Protein AF-A0A1M2VLQ6-F1 (afdb_monomer)

Solvent-accessible surface area (backbone atoms only — not comparable to full-atom values): 12869 Å² total; per-residue (Å²): 129,84,52,74,69,56,55,53,51,50,51,52,52,52,46,49,50,53,53,57,62,47,48,59,55,52,52,50,50,52,49,50,34,60,78,63,67,45,63,92,54,71,90,47,32,42,61,53,47,41,55,50,52,48,49,52,52,52,51,51,53,51,48,53,52,51,53,53,51,51,51,25,51,49,48,39,65,79,54,30,75,87,50,95,91,50,50,37,47,58,51,50,51,50,53,53,49,52,53,54,50,55,48,55,52,52,53,52,52,50,54,51,49,51,52,53,50,51,52,31,57,73,71,65,72,54,54,70,69,57,51,55,49,47,69,61,46,51,60,55,54,50,55,52,50,54,52,50,50,54,52,50,52,50,52,51,52,48,46,70,74,44,41,67,60,47,44,36,43,52,34,70,67,53,38,49,52,51,54,50,52,59,59,67,68,56,81,47,70,65,65,43,42,72,59,40,40,65,56,47,48,53,53,51,50,53,51,53,52,51,52,50,51,55,50,50,46,52,50,52,50,51,51,53,53,52,55,47,54,62,53,62,76,73,112

Secondary structure (DSSP, 8-state):
---HHHHHHHHHHHHHHHHHHHHHHHHHHHHHHHHTT--S-STTHHHHHHHHHHHHHHHHHHHHHHHHHHHHHHHHHHHSSSSTT--HHHHHHHHHHHHHHHHHHHHHHHHHHHHHHHHHHHTT-S-HHHHHHHHHHHHHHHHHHHHHHHHHHHHHHHHHHHHHHHHHHH-HHHHHHHHHHHHHTPPPHHHHHHHHHHHHHHHHHHHHHHHHHHHHHHHHHHHHHHHHHHHHTT-

Organism: Trametes pubescens (NCBI:txid154538)

pLDDT: mean 88.46, std 8.79, range [51.03, 96.62]

Structure (mmCIF, N/CA/C/O backbone):
data_AF-A0A1M2VLQ6-F1
#
_entry.id   AF-A0A1M2VLQ6-F1
#
loop_
_atom_site.group_PDB
_atom_site.id
_atom_site.type_symbol
_atom_site.label_atom_id
_atom_site.label_alt_id
_atom_site.label_comp_id
_atom_site.label_asym_id
_atom_site.label_entity_id
_atom_site.label_seq_id
_atom_site.pdbx_PDB_ins_code
_atom_site.Cartn_x
_atom_site.Cartn_y
_atom_site.Cartn_z
_atom_site.occupancy
_atom_site.B_iso_or_equiv
_atom_site.auth_seq_id
_atom_site.auth_comp_id
_atom_site.auth_asym_id
_atom_site.auth_atom_id
_atom_site.pdbx_PDB_model_num
ATOM 1 N N . MET A 1 1 ? 28.490 -35.258 -52.004 1.00 51.03 1 MET A N 1
ATOM 2 C CA . MET A 1 1 ? 28.690 -33.802 -52.146 1.00 51.03 1 MET A CA 1
ATOM 3 C C . MET A 1 1 ? 27.301 -33.185 -52.103 1.00 51.03 1 MET A C 1
ATOM 5 O O . MET A 1 1 ? 26.487 -33.648 -52.896 1.00 51.03 1 MET A O 1
ATOM 9 N N . PRO A 1 2 ? 26.979 -32.287 -51.157 1.00 54.44 2 PRO A N 1
ATOM 10 C CA . PRO A 1 2 ? 25.700 -31.571 -51.189 1.00 54.44 2 PRO A CA 1
ATOM 11 C C . PRO A 1 2 ? 25.561 -30.819 -52.519 1.00 54.44 2 PRO A C 1
ATOM 13 O O . PRO A 1 2 ? 26.575 -30.383 -53.077 1.00 54.44 2 PRO A O 1
ATOM 16 N N . SER A 1 3 ? 24.342 -30.725 -53.055 1.00 77.88 3 SER A N 1
ATOM 17 C CA . SER A 1 3 ? 24.106 -29.969 -54.286 1.00 77.88 3 SER A CA 1
ATOM 18 C C . SER A 1 3 ? 24.275 -28.469 -54.023 1.00 77.88 3 SER A C 1
ATOM 20 O O . SER A 1 3 ? 24.239 -28.008 -52.880 1.00 77.88 3 SER A O 1
ATOM 22 N N . ALA A 1 4 ? 24.484 -27.687 -55.080 1.00 67.12 4 ALA A N 1
ATOM 23 C CA . ALA A 1 4 ? 24.635 -26.241 -54.947 1.00 67.12 4 ALA A CA 1
ATOM 24 C C . ALA A 1 4 ? 23.373 -25.564 -54.378 1.00 67.12 4 ALA A C 1
ATOM 26 O O . ALA A 1 4 ? 23.476 -24.612 -53.606 1.00 67.12 4 ALA A O 1
ATOM 27 N N . GLU A 1 5 ? 22.196 -26.100 -54.705 1.00 75.25 5 GLU A N 1
ATOM 28 C CA . GLU A 1 5 ? 20.916 -25.647 -54.159 1.00 75.25 5 GLU A CA 1
ATOM 29 C C . GLU A 1 5 ? 20.825 -25.921 -52.651 1.00 75.25 5 GLU A C 1
ATOM 31 O O . GLU A 1 5 ? 20.371 -25.059 -51.899 1.00 75.25 5 GLU A O 1
ATOM 36 N N . ASP A 1 6 ? 21.358 -27.058 -52.184 1.00 76.88 6 ASP A N 1
ATOM 37 C CA . ASP A 1 6 ? 21.379 -27.403 -50.756 1.00 76.88 6 ASP A CA 1
ATOM 38 C C . ASP A 1 6 ? 22.271 -26.450 -49.944 1.00 76.88 6 ASP A C 1
ATOM 40 O O . ASP A 1 6 ? 21.933 -26.088 -48.817 1.00 76.88 6 ASP A O 1
ATOM 44 N N . ALA A 1 7 ? 23.409 -26.021 -50.502 1.00 71.50 7 ALA A N 1
ATOM 45 C CA . ALA A 1 7 ? 24.326 -25.097 -49.832 1.00 71.50 7 ALA A CA 1
ATOM 46 C C . ALA A 1 7 ? 23.746 -23.675 -49.720 1.00 71.50 7 ALA A C 1
ATOM 48 O O . ALA A 1 7 ? 23.860 -23.045 -48.666 1.00 71.50 7 ALA A O 1
ATOM 49 N N . LEU A 1 8 ? 23.084 -23.189 -50.778 1.00 76.69 8 LEU A N 1
ATOM 50 C CA . LEU A 1 8 ? 22.386 -21.899 -50.776 1.00 76.69 8 LEU A CA 1
ATOM 51 C C . LEU A 1 8 ? 21.211 -21.912 -49.786 1.00 76.69 8 LEU A C 1
ATOM 53 O O . LEU A 1 8 ? 21.076 -21.000 -48.967 1.00 76.69 8 LEU A O 1
ATOM 57 N N . ALA A 1 9 ? 20.406 -22.978 -49.808 1.00 81.56 9 ALA A N 1
ATOM 58 C CA . ALA A 1 9 ? 19.282 -23.149 -48.894 1.00 81.56 9 ALA A CA 1
ATOM 59 C C . ALA A 1 9 ? 19.737 -23.153 -47.426 1.00 81.56 9 ALA A C 1
ATOM 61 O O . ALA A 1 9 ? 19.126 -22.482 -46.595 1.00 81.56 9 ALA A O 1
ATOM 62 N N . GLN A 1 10 ? 20.847 -23.829 -47.109 1.00 79.75 10 GLN A N 1
ATOM 63 C CA . GLN A 1 10 ? 21.419 -23.825 -45.759 1.00 79.75 10 GLN A CA 1
ATOM 64 C C . GLN A 1 10 ? 21.927 -22.438 -45.335 1.00 79.75 10 GLN A C 1
ATOM 66 O O . GLN A 1 10 ? 21.730 -22.047 -44.184 1.00 79.75 10 GLN A O 1
ATOM 71 N N . ALA A 1 11 ? 22.553 -21.670 -46.233 1.00 78.62 11 ALA A N 1
ATOM 72 C CA . ALA A 1 11 ? 22.998 -20.308 -45.930 1.00 78.62 11 ALA A CA 1
ATOM 73 C C . ALA A 1 11 ? 21.811 -19.374 -45.627 1.00 78.62 11 ALA A C 1
ATOM 75 O O . ALA A 1 11 ? 21.818 -18.673 -44.610 1.00 78.62 11 ALA A O 1
ATOM 76 N N . HIS A 1 12 ? 20.755 -19.434 -46.445 1.00 83.62 12 HIS A N 1
ATOM 77 C CA . HIS A 1 12 ? 19.510 -18.683 -46.227 1.00 83.62 12 HIS A CA 1
ATOM 78 C C . HIS A 1 12 ? 18.801 -19.100 -44.942 1.00 83.62 12 HIS A C 1
ATOM 80 O O . HIS A 1 12 ? 18.316 -18.251 -44.195 1.00 83.62 12 HIS A O 1
ATOM 86 N N . GLU A 1 13 ? 18.767 -20.397 -44.639 1.00 87.50 13 GLU A N 1
ATOM 87 C CA . GLU A 1 13 ? 18.190 -20.910 -43.398 1.00 87.50 13 GLU A CA 1
ATOM 88 C C . GLU A 1 13 ? 18.931 -20.363 -42.169 1.00 87.50 13 GLU A C 1
ATOM 90 O O . GLU A 1 13 ? 18.297 -19.967 -41.184 1.00 87.50 13 GLU A O 1
ATOM 95 N N . LYS A 1 14 ? 20.267 -20.285 -42.219 1.00 84.06 14 LYS A N 1
ATOM 96 C CA . LYS A 1 14 ? 21.083 -19.726 -41.131 1.00 84.06 14 LYS A CA 1
ATOM 97 C C . LYS A 1 14 ? 20.877 -18.225 -40.967 1.00 84.06 14 LYS A C 1
ATOM 99 O O . LYS A 1 14 ? 20.668 -17.777 -39.839 1.00 84.06 14 LYS A O 1
ATOM 104 N N . GLU A 1 15 ? 20.854 -17.467 -42.058 1.00 84.31 15 GLU A N 1
ATOM 105 C CA . GLU A 1 15 ? 20.548 -16.035 -42.018 1.00 84.31 15 GLU A CA 1
ATOM 106 C C . GLU A 1 15 ? 19.138 -15.783 -41.457 1.00 84.31 15 GLU A C 1
ATOM 108 O O . GLU A 1 15 ? 18.941 -14.950 -40.567 1.00 84.31 15 GLU A O 1
ATOM 113 N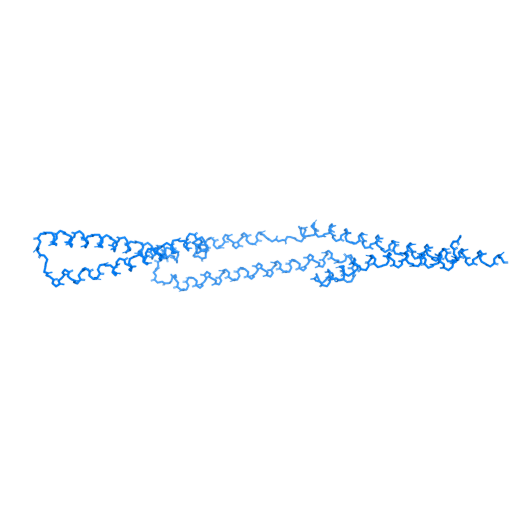 N . ASN A 1 16 ? 18.149 -16.555 -41.914 1.00 86.44 16 ASN A N 1
ATOM 114 C CA . ASN A 1 16 ? 16.784 -16.460 -41.416 1.00 86.44 16 ASN A CA 1
ATOM 115 C C . ASN A 1 16 ? 16.696 -16.841 -39.930 1.00 86.44 16 ASN A C 1
ATOM 117 O O . ASN A 1 16 ? 15.999 -16.176 -39.167 1.00 86.44 16 ASN A O 1
ATOM 121 N N . SER A 1 17 ? 17.448 -17.849 -39.488 1.00 85.88 17 SER A N 1
ATOM 122 C CA . SER A 1 17 ? 17.525 -18.236 -38.073 1.00 85.88 17 SER A CA 1
ATOM 123 C C . SER A 1 17 ? 18.081 -17.107 -37.200 1.00 85.88 17 SER A C 1
ATOM 125 O O . SER A 1 17 ? 17.537 -16.844 -36.126 1.00 85.88 17 SER A O 1
ATOM 127 N N . ILE A 1 18 ? 19.110 -16.392 -37.673 1.00 85.75 18 ILE A N 1
ATOM 128 C CA . ILE A 1 18 ? 19.668 -15.215 -36.988 1.00 85.75 18 ILE A CA 1
ATOM 129 C C . ILE A 1 18 ? 18.618 -14.100 -36.911 1.00 85.75 18 ILE A C 1
ATOM 131 O O . ILE A 1 18 ? 18.353 -13.577 -35.827 1.00 85.75 18 ILE A O 1
ATOM 135 N N . ARG A 1 19 ? 17.940 -13.786 -38.024 1.00 84.69 19 ARG A N 1
ATOM 136 C CA . ARG A 1 19 ? 16.863 -12.781 -38.038 1.00 84.69 19 ARG A CA 1
ATOM 137 C C . ARG A 1 19 ? 15.732 -13.146 -37.075 1.00 84.69 19 ARG A C 1
ATOM 139 O O . ARG A 1 19 ? 15.293 -12.296 -36.303 1.00 84.69 19 ARG A O 1
ATOM 146 N N . VAL A 1 20 ? 15.284 -14.402 -37.076 1.00 88.62 20 VAL A N 1
ATOM 147 C CA . VAL A 1 20 ? 14.220 -14.894 -36.185 1.00 88.62 20 VAL A CA 1
ATOM 148 C C . VAL A 1 20 ? 14.638 -14.816 -34.716 1.00 88.62 20 VAL A C 1
ATOM 150 O O . VAL A 1 20 ? 13.827 -14.406 -33.883 1.00 88.62 20 VAL A O 1
ATOM 153 N N . ALA A 1 21 ? 15.895 -15.128 -34.389 1.00 85.69 21 ALA A N 1
ATOM 154 C CA . ALA A 1 21 ? 16.419 -14.970 -33.034 1.00 85.69 21 ALA A CA 1
ATOM 155 C C . ALA A 1 21 ? 16.382 -13.498 -32.572 1.00 85.69 21 ALA A C 1
ATOM 157 O O . ALA A 1 21 ? 15.995 -13.214 -31.435 1.00 85.69 21 ALA A O 1
ATOM 158 N N . CYS A 1 22 ? 16.684 -12.548 -33.465 1.00 89.69 22 CYS A N 1
ATOM 159 C CA . CYS A 1 22 ? 16.610 -11.114 -33.173 1.00 89.69 22 CYS A CA 1
ATOM 160 C C . CYS A 1 22 ? 15.169 -10.590 -33.006 1.00 89.69 22 CYS A C 1
ATOM 162 O O . CYS A 1 22 ? 14.950 -9.669 -32.216 1.00 89.69 22 CYS A O 1
ATOM 164 N N . LEU A 1 23 ? 14.163 -11.197 -33.655 1.00 89.75 23 LEU A N 1
ATOM 165 C CA . LEU A 1 23 ? 12.763 -10.739 -33.569 1.00 89.75 23 LEU A CA 1
ATOM 166 C C . LEU A 1 23 ? 12.225 -10.702 -32.133 1.00 89.75 23 LEU A C 1
ATOM 168 O O . LEU A 1 23 ? 11.429 -9.825 -31.785 1.00 89.75 23 LEU A O 1
ATOM 172 N N . ALA A 1 24 ? 12.622 -11.656 -31.287 1.00 87.31 24 ALA A N 1
ATOM 173 C CA . ALA A 1 24 ? 12.190 -11.686 -29.891 1.00 87.31 24 ALA A CA 1
ATOM 174 C C . ALA A 1 24 ? 12.689 -10.450 -29.122 1.00 87.31 24 ALA A C 1
ATOM 176 O O . ALA A 1 24 ? 11.924 -9.833 -28.370 1.00 87.31 24 ALA A O 1
ATOM 177 N N . PHE A 1 25 ? 13.942 -10.059 -29.365 1.00 88.88 25 PHE A N 1
ATOM 178 C CA . PHE A 1 25 ? 14.562 -8.870 -28.789 1.00 88.88 25 PHE A CA 1
ATOM 179 C C . PHE A 1 25 ? 13.890 -7.585 -29.292 1.00 88.88 25 PHE A C 1
ATOM 181 O O . PHE A 1 25 ? 13.488 -6.748 -28.482 1.00 88.88 25 PHE A O 1
ATOM 188 N N . ASP A 1 26 ? 13.628 -7.465 -30.596 1.00 92.06 26 ASP A N 1
ATOM 189 C CA . ASP A 1 26 ? 12.976 -6.276 -31.170 1.00 92.06 26 ASP A CA 1
ATOM 190 C C . ASP A 1 26 ? 11.554 -6.074 -30.641 1.00 92.06 26 ASP A C 1
ATOM 192 O O . ASP A 1 26 ? 11.122 -4.951 -30.353 1.00 92.06 26 ASP A O 1
ATOM 196 N N . ARG A 1 27 ? 10.812 -7.176 -30.473 1.00 93.69 27 ARG A N 1
ATOM 197 C CA . ARG A 1 27 ? 9.477 -7.159 -29.863 1.00 93.69 27 ARG A CA 1
ATOM 198 C C . ARG A 1 27 ? 9.547 -6.742 -28.398 1.00 93.69 27 ARG A C 1
ATOM 200 O O . ARG A 1 27 ? 8.679 -6.002 -27.934 1.00 93.69 27 ARG A O 1
ATOM 207 N N . ALA A 1 28 ? 10.545 -7.212 -27.649 1.00 91.69 28 ALA A N 1
ATOM 208 C CA . ALA A 1 28 ? 10.751 -6.798 -26.263 1.00 91.69 28 ALA A CA 1
ATOM 209 C C . ALA A 1 28 ? 11.076 -5.299 -26.168 1.00 91.69 28 ALA A C 1
ATOM 211 O O . ALA A 1 28 ? 10.435 -4.591 -25.391 1.00 91.69 28 ALA A O 1
ATOM 212 N N . LEU A 1 29 ? 11.973 -4.795 -27.016 1.00 92.00 29 LEU A N 1
ATOM 213 C CA . LEU A 1 29 ? 12.317 -3.374 -27.090 1.00 92.00 29 LEU A CA 1
ATOM 214 C C . LEU A 1 29 ? 11.133 -2.498 -27.488 1.00 92.00 29 LEU A C 1
ATOM 216 O O . LEU A 1 29 ? 10.893 -1.465 -26.866 1.00 92.00 29 LEU A O 1
ATOM 220 N N . SER A 1 30 ? 10.362 -2.920 -28.490 1.00 93.50 30 SER A N 1
ATOM 221 C CA . SER A 1 30 ? 9.174 -2.189 -28.938 1.00 93.50 30 SER A CA 1
ATOM 222 C C . SER A 1 30 ? 8.139 -2.075 -27.820 1.00 93.50 30 SER A C 1
ATOM 224 O O . SER A 1 30 ? 7.628 -0.983 -27.566 1.00 93.50 30 SER A O 1
ATOM 226 N N . ARG A 1 31 ? 7.893 -3.174 -27.092 1.00 95.56 31 ARG A N 1
ATOM 227 C CA . ARG A 1 31 ? 7.011 -3.182 -25.915 1.00 95.56 31 ARG A CA 1
ATOM 228 C C . ARG A 1 31 ? 7.549 -2.309 -24.791 1.00 95.56 31 ARG A C 1
ATOM 230 O O . ARG A 1 31 ? 6.791 -1.536 -24.219 1.00 95.56 31 ARG A O 1
ATOM 237 N N . MET A 1 32 ? 8.844 -2.385 -24.490 1.00 94.88 32 MET A N 1
ATOM 238 C CA . MET A 1 32 ? 9.472 -1.526 -23.485 1.00 94.88 32 MET A CA 1
ATOM 239 C C . MET A 1 32 ? 9.295 -0.046 -23.845 1.00 94.88 32 MET A C 1
ATOM 241 O O . MET A 1 32 ? 8.846 0.736 -23.009 1.00 94.88 32 MET A O 1
ATOM 245 N N . ARG A 1 33 ? 9.587 0.334 -25.096 1.00 94.81 33 ARG A N 1
ATOM 246 C CA . ARG A 1 33 ? 9.439 1.709 -25.588 1.00 94.81 33 ARG A CA 1
ATOM 247 C C . ARG A 1 33 ? 8.002 2.203 -25.441 1.00 94.81 33 ARG A C 1
ATOM 249 O O . ARG A 1 33 ? 7.802 3.323 -24.986 1.00 94.81 33 ARG A O 1
ATOM 256 N N . GLN A 1 34 ? 7.021 1.371 -25.796 1.00 95.19 34 GLN A N 1
ATOM 257 C CA . GLN A 1 34 ? 5.598 1.683 -25.636 1.00 95.19 34 GLN A CA 1
ATOM 258 C C . GLN A 1 34 ? 5.209 1.814 -24.162 1.00 95.19 34 GLN A C 1
ATOM 260 O O . GLN A 1 34 ? 4.661 2.833 -23.774 1.00 95.19 34 GLN A O 1
ATOM 265 N N . ASN A 1 35 ? 5.551 0.841 -23.318 1.00 94.69 35 ASN A N 1
ATOM 266 C CA . ASN A 1 35 ? 5.177 0.846 -21.901 1.00 94.69 35 ASN A CA 1
ATOM 267 C C . ASN A 1 35 ? 5.777 2.034 -21.139 1.00 94.69 35 ASN A C 1
ATOM 269 O O . ASN A 1 35 ? 5.160 2.578 -20.224 1.00 94.69 35 ASN A O 1
ATOM 273 N N . LEU A 1 36 ? 6.988 2.439 -21.518 1.00 94.12 36 LEU A N 1
ATOM 274 C CA . LEU A 1 36 ? 7.699 3.556 -20.908 1.00 94.12 36 LEU A CA 1
ATOM 275 C C . LEU A 1 36 ? 7.447 4.897 -21.629 1.00 94.12 36 LEU A C 1
ATOM 277 O O . LEU A 1 36 ? 7.942 5.924 -21.166 1.00 94.12 36 LEU A O 1
ATOM 281 N N . ASN A 1 37 ? 6.666 4.909 -22.721 1.00 93.94 37 ASN A N 1
ATOM 282 C CA . ASN A 1 37 ? 6.476 6.034 -23.652 1.00 93.94 37 ASN A CA 1
ATOM 283 C C . ASN A 1 37 ? 7.793 6.741 -24.024 1.00 93.94 37 ASN A C 1
ATOM 285 O O . ASN A 1 37 ? 7.902 7.965 -23.932 1.00 93.94 37 ASN A O 1
ATOM 289 N N . LEU A 1 38 ? 8.808 5.970 -24.405 1.00 94.88 38 LEU A N 1
ATOM 290 C CA . LEU A 1 38 ? 10.109 6.513 -24.786 1.00 94.88 38 LEU A CA 1
ATOM 291 C C . LEU A 1 38 ? 10.078 7.060 -26.225 1.00 94.88 38 LEU A C 1
ATOM 293 O O . LEU A 1 38 ? 9.363 6.516 -27.074 1.00 94.88 38 LEU A O 1
ATOM 297 N N . PRO A 1 39 ? 10.865 8.109 -26.528 1.00 95.50 39 PRO A N 1
ATOM 298 C CA . PRO A 1 39 ? 10.951 8.674 -27.870 1.00 95.50 39 PRO A CA 1
ATOM 299 C C . PRO A 1 39 ? 11.609 7.710 -28.869 1.00 95.50 39 PRO A C 1
ATOM 301 O O . PRO A 1 39 ? 12.187 6.684 -28.510 1.00 95.50 39 PRO A O 1
ATOM 304 N N . HIS A 1 40 ? 11.538 8.053 -30.156 1.00 92.75 40 HIS A N 1
ATOM 305 C CA . HIS A 1 40 ? 12.201 7.282 -31.212 1.00 92.75 40 HIS A CA 1
ATOM 306 C C . HIS A 1 40 ? 13.733 7.370 -31.141 1.00 92.75 40 HIS A C 1
ATOM 308 O O . HIS A 1 40 ? 14.399 6.368 -31.384 1.00 92.75 40 HIS A O 1
ATOM 314 N N . SER A 1 41 ? 14.279 8.537 -30.779 1.00 94.25 41 SER A N 1
ATOM 315 C CA . SER A 1 41 ? 15.718 8.721 -30.547 1.00 94.25 41 SER A CA 1
ATOM 316 C C . SER A 1 41 ? 16.133 8.036 -29.246 1.00 94.25 41 SER A C 1
ATOM 318 O O . SER A 1 41 ? 15.545 8.284 -28.189 1.00 94.25 41 SER A O 1
ATOM 320 N N . LYS A 1 42 ? 17.147 7.172 -29.342 1.00 91.50 42 LYS A N 1
ATOM 321 C CA . LYS A 1 42 ? 17.651 6.346 -28.237 1.00 91.50 42 LYS A CA 1
ATOM 322 C C . LYS A 1 42 ? 18.427 7.174 -27.222 1.00 91.50 42 LYS A C 1
ATOM 324 O O . LYS A 1 42 ? 18.320 6.957 -26.019 1.00 91.50 42 LYS A O 1
ATOM 329 N N . GLU A 1 43 ? 19.137 8.179 -27.715 1.00 92.00 43 GLU A N 1
ATOM 330 C CA . GLU A 1 43 ? 19.934 9.129 -26.9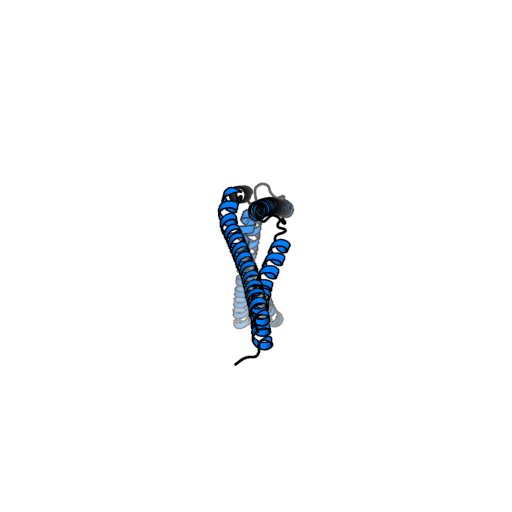40 1.00 92.00 43 GLU A CA 1
ATOM 331 C C . GLU A 1 43 ? 19.052 9.896 -25.940 1.00 92.00 43 GLU A C 1
ATOM 333 O O . GLU A 1 43 ? 19.496 10.275 -24.858 1.00 92.00 43 GLU A O 1
ATOM 338 N N . ALA A 1 44 ? 17.769 10.070 -26.271 1.00 94.38 44 ALA A N 1
ATOM 339 C CA . ALA A 1 44 ? 16.787 10.746 -25.433 1.00 94.38 44 ALA A CA 1
ATOM 340 C C . ALA A 1 44 ? 16.043 9.821 -24.445 1.00 94.38 44 ALA A C 1
ATOM 342 O O . ALA A 1 44 ? 15.240 10.319 -23.647 1.00 94.38 44 ALA A O 1
ATOM 343 N N . TRP A 1 45 ? 16.263 8.499 -24.462 1.00 95.44 45 TRP A N 1
ATOM 344 C CA . TRP A 1 45 ? 15.503 7.551 -23.630 1.00 95.44 45 TRP A CA 1
ATOM 345 C C . TRP A 1 45 ? 15.682 7.798 -22.134 1.00 95.44 45 TRP A C 1
ATOM 347 O O . TRP A 1 45 ? 14.693 7.934 -21.410 1.00 95.44 45 TRP A O 1
ATOM 357 N N . SER A 1 46 ? 16.929 7.906 -21.673 1.00 95.25 46 SER A N 1
ATOM 358 C CA . SER A 1 46 ? 17.242 8.109 -20.255 1.00 95.25 46 SER A CA 1
ATOM 359 C C . SER A 1 46 ? 16.666 9.427 -19.736 1.00 95.25 46 SER A C 1
ATOM 361 O O . SER A 1 46 ? 15.966 9.438 -18.722 1.00 95.25 46 SER A O 1
ATOM 363 N N . ALA A 1 47 ? 16.878 10.522 -20.469 1.00 94.12 47 ALA A N 1
ATOM 364 C CA . ALA A 1 47 ? 16.370 11.843 -20.119 1.00 94.12 47 ALA A CA 1
ATOM 365 C C . ALA A 1 47 ? 14.833 11.868 -20.062 1.00 94.12 47 ALA A C 1
ATOM 367 O O . ALA A 1 47 ? 14.261 12.330 -19.073 1.00 94.12 47 ALA A O 1
ATOM 368 N N . SER A 1 48 ? 14.160 11.315 -21.079 1.00 95.31 48 SER A N 1
ATOM 369 C CA . SER A 1 48 ? 12.694 11.248 -21.138 1.00 95.31 48 SER A CA 1
ATOM 370 C C . SER A 1 48 ? 12.110 10.436 -19.976 1.00 95.31 48 SER A C 1
ATOM 372 O O . SER A 1 48 ? 11.193 10.895 -19.283 1.00 95.31 48 SER A O 1
ATOM 374 N N . PHE A 1 49 ? 12.693 9.268 -19.697 1.00 95.69 49 PHE A N 1
ATOM 375 C CA . PHE A 1 49 ? 12.290 8.411 -18.586 1.00 95.69 49 PHE A CA 1
ATOM 376 C C . PHE A 1 49 ? 12.451 9.107 -17.230 1.00 95.69 49 PHE A C 1
ATOM 378 O O . PHE A 1 49 ? 11.519 9.112 -16.421 1.00 95.69 49 PHE A O 1
ATOM 385 N N . VAL A 1 50 ? 13.605 9.741 -16.990 1.00 95.12 50 VAL A N 1
ATOM 386 C CA . VAL A 1 50 ? 13.874 10.481 -15.750 1.00 95.12 50 VAL A CA 1
ATOM 387 C C . VAL A 1 50 ? 12.863 11.608 -15.569 1.00 95.12 50 VAL A C 1
ATOM 389 O O . VAL A 1 50 ? 12.253 11.704 -14.504 1.00 95.12 50 VAL A O 1
ATOM 392 N N . THR A 1 51 ? 12.634 12.436 -16.592 1.00 93.56 51 THR A N 1
ATOM 393 C CA . THR A 1 51 ? 11.664 13.538 -16.519 1.00 93.56 51 THR A CA 1
ATOM 394 C C . THR A 1 51 ? 10.263 13.033 -16.177 1.00 93.56 51 THR A C 1
ATOM 396 O O . THR A 1 51 ? 9.593 13.604 -15.311 1.00 93.56 51 THR A O 1
ATOM 399 N N . ARG A 1 52 ? 9.831 11.926 -16.788 1.00 93.75 52 ARG A N 1
ATOM 400 C CA . ARG A 1 52 ? 8.534 11.314 -16.484 1.00 93.75 52 ARG A CA 1
ATOM 401 C C . ARG A 1 52 ? 8.466 10.800 -15.048 1.00 93.75 52 ARG A C 1
ATOM 403 O O . ARG A 1 52 ? 7.497 11.088 -14.347 1.00 93.75 52 ARG A O 1
ATOM 410 N N . LEU A 1 53 ? 9.482 10.074 -14.583 1.00 93.75 53 LEU A N 1
ATOM 411 C CA . LEU A 1 53 ? 9.528 9.591 -13.201 1.00 93.75 53 LEU A CA 1
ATOM 412 C C . LEU A 1 53 ? 9.503 10.735 -12.187 1.00 93.75 53 LEU A C 1
ATOM 414 O O . LEU A 1 53 ? 8.838 10.633 -11.157 1.00 93.75 53 LEU A O 1
ATOM 418 N N . GLN A 1 54 ? 10.185 11.842 -12.475 1.00 92.88 54 GLN A N 1
ATOM 419 C CA . GLN A 1 54 ? 10.136 13.031 -11.627 1.00 92.88 54 GLN A CA 1
ATOM 420 C C . GLN A 1 54 ? 8.739 13.636 -11.553 1.00 92.88 54 GLN A C 1
ATOM 422 O O . GLN A 1 54 ? 8.294 14.016 -10.466 1.00 92.88 54 GLN A O 1
ATOM 427 N N . PHE A 1 55 ? 8.056 13.730 -12.695 1.00 92.38 55 PHE A N 1
ATOM 428 C CA . PHE A 1 55 ? 6.679 14.200 -12.750 1.00 92.38 55 PHE A CA 1
ATOM 429 C C . PHE A 1 55 ? 5.763 13.299 -11.913 1.00 92.38 55 PHE A C 1
ATOM 431 O O . PHE A 1 55 ? 5.100 13.793 -11.000 1.00 92.38 55 PHE A O 1
ATOM 438 N N . LEU A 1 56 ? 5.818 11.982 -12.134 1.00 92.44 56 LEU A N 1
ATOM 439 C CA . LEU A 1 56 ? 5.018 11.001 -11.395 1.00 92.44 56 LEU A CA 1
ATOM 440 C C . LEU A 1 56 ? 5.314 11.032 -9.890 1.00 92.44 56 LEU A C 1
ATOM 442 O O . LEU A 1 56 ? 4.392 11.016 -9.079 1.00 92.44 56 LEU A O 1
ATOM 446 N N . ASN A 1 57 ? 6.582 11.151 -9.486 1.00 91.00 57 ASN A N 1
ATOM 447 C CA . ASN A 1 57 ? 6.941 11.293 -8.074 1.00 91.00 57 ASN A CA 1
ATOM 448 C C . ASN A 1 57 ? 6.394 12.593 -7.465 1.00 91.00 57 ASN A C 1
ATOM 450 O O . ASN A 1 57 ? 5.935 12.594 -6.322 1.00 91.00 57 ASN A O 1
ATOM 454 N N . LYS A 1 58 ? 6.441 13.710 -8.201 1.00 91.31 58 LYS A N 1
ATOM 455 C CA . LYS A 1 58 ? 5.872 14.987 -7.748 1.00 91.31 58 LYS A CA 1
ATOM 456 C C . LYS A 1 58 ? 4.358 14.876 -7.564 1.00 91.31 58 LYS A C 1
ATOM 458 O O . LYS A 1 58 ? 3.849 15.329 -6.541 1.00 91.31 58 LYS A O 1
ATOM 463 N N . GLU A 1 59 ? 3.663 14.284 -8.529 1.00 93.56 59 GLU A N 1
ATOM 464 C CA . GLU A 1 59 ? 2.217 14.070 -8.479 1.00 93.56 59 GLU A CA 1
ATOM 465 C C . GLU A 1 59 ? 1.828 13.154 -7.316 1.00 93.56 59 GLU A C 1
ATOM 467 O O . GLU A 1 59 ? 0.993 13.526 -6.493 1.00 93.56 59 GLU A O 1
ATOM 472 N N . HIS A 1 60 ? 2.517 12.021 -7.176 1.00 91.25 60 HIS A N 1
ATOM 473 C CA . HIS A 1 60 ? 2.319 11.076 -6.084 1.00 91.25 60 HIS A CA 1
ATOM 474 C C . HIS A 1 60 ? 2.498 11.732 -4.708 1.00 91.25 60 HIS A C 1
ATOM 476 O O . HIS A 1 60 ? 1.616 11.628 -3.858 1.00 91.25 60 HIS A O 1
ATOM 482 N N . ARG A 1 61 ? 3.589 12.484 -4.494 1.00 91.44 61 ARG A N 1
ATOM 483 C CA . ARG A 1 61 ? 3.824 13.189 -3.221 1.00 91.44 61 ARG A CA 1
ATOM 484 C C . ARG A 1 61 ? 2.774 14.262 -2.941 1.00 91.44 61 ARG A C 1
ATOM 486 O O . ARG A 1 61 ? 2.354 14.410 -1.797 1.00 91.44 61 ARG A O 1
ATOM 493 N N . ARG A 1 62 ? 2.336 15.005 -3.966 1.00 92.44 62 ARG A N 1
ATOM 494 C CA . ARG A 1 62 ? 1.253 15.992 -3.827 1.00 92.44 62 ARG A CA 1
ATOM 495 C C . ARG A 1 62 ? -0.056 15.313 -3.429 1.00 92.44 62 ARG A C 1
ATOM 497 O O . ARG A 1 62 ? -0.728 15.810 -2.533 1.00 92.44 62 ARG A O 1
ATOM 504 N N . ARG A 1 63 ? -0.393 14.195 -4.074 1.00 94.38 63 ARG A N 1
ATOM 505 C CA . ARG A 1 63 ? -1.590 13.409 -3.768 1.00 94.38 63 ARG A CA 1
ATOM 506 C C . ARG A 1 63 ? -1.560 12.895 -2.331 1.00 94.38 63 ARG A C 1
ATOM 508 O O . ARG A 1 63 ? -2.474 13.213 -1.589 1.00 94.38 63 ARG A O 1
ATOM 515 N N . ILE A 1 64 ? -0.478 12.228 -1.913 1.00 92.38 64 ILE A N 1
ATOM 516 C CA . ILE A 1 64 ? -0.327 11.750 -0.526 1.00 92.38 64 ILE A CA 1
ATOM 517 C C . ILE A 1 64 ? -0.480 12.900 0.467 1.00 92.38 64 ILE A C 1
ATOM 519 O O . ILE A 1 64 ? -1.238 12.779 1.422 1.00 92.38 64 ILE A O 1
ATOM 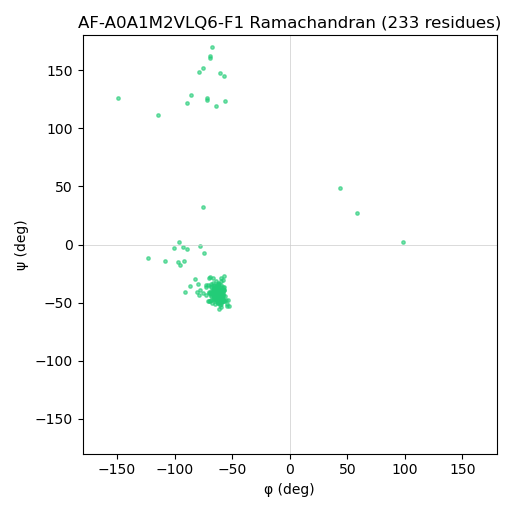523 N N . LYS A 1 65 ? 0.204 14.030 0.242 1.00 93.38 65 LYS A N 1
ATOM 524 C CA . LYS A 1 65 ? 0.080 15.201 1.118 1.00 93.38 65 LYS A CA 1
ATOM 525 C C . LYS A 1 65 ? -1.381 15.634 1.262 1.00 93.38 65 LYS A C 1
ATOM 527 O O . LYS A 1 65 ? -1.844 15.817 2.383 1.00 93.38 65 LYS A O 1
ATOM 532 N N . ASN A 1 66 ? -2.082 15.803 0.143 1.00 94.69 66 ASN A N 1
ATOM 533 C CA . ASN A 1 66 ? -3.472 16.243 0.143 1.00 94.69 66 ASN A CA 1
ATOM 534 C C . ASN A 1 66 ? -4.389 15.227 0.837 1.00 94.69 66 ASN A C 1
ATOM 536 O O . ASN A 1 66 ? -5.226 15.626 1.641 1.00 94.69 66 ASN A O 1
ATOM 540 N N . ASP A 1 67 ? -4.209 13.935 0.557 1.00 94.69 67 ASP A N 1
ATOM 541 C CA . ASP A 1 67 ? -5.026 12.856 1.116 1.00 94.69 67 ASP A CA 1
ATOM 542 C C . ASP A 1 67 ? -4.846 12.771 2.640 1.00 94.69 67 ASP A C 1
ATOM 544 O O . ASP A 1 67 ? -5.827 12.762 3.381 1.00 94.69 67 ASP A O 1
ATOM 548 N N . VAL A 1 68 ? -3.602 12.801 3.131 1.00 92.88 68 VAL A N 1
ATOM 549 C CA . VAL A 1 68 ? -3.303 12.763 4.573 1.00 92.88 68 VAL A CA 1
ATOM 550 C C . VAL A 1 68 ? -3.824 14.021 5.279 1.00 92.88 68 VAL A C 1
ATOM 552 O O . VAL A 1 68 ? -4.420 13.921 6.352 1.00 92.88 68 VAL A O 1
ATOM 555 N N . GLN A 1 69 ? -3.666 15.206 4.677 1.00 92.56 69 GLN A N 1
ATOM 556 C CA . GLN A 1 69 ? -4.228 16.443 5.230 1.00 92.56 69 GLN A CA 1
ATOM 557 C C . GLN A 1 69 ? -5.759 16.389 5.291 1.00 92.56 69 GLN A C 1
ATOM 559 O O . GLN A 1 69 ? -6.333 16.730 6.323 1.00 92.56 69 GLN A O 1
ATOM 564 N N . ALA A 1 70 ? -6.418 15.907 4.235 1.00 93.75 70 ALA A N 1
ATOM 565 C CA . ALA A 1 70 ? -7.869 15.752 4.205 1.00 93.75 70 ALA A CA 1
ATOM 566 C C . ALA A 1 70 ? -8.364 14.766 5.274 1.00 93.75 70 ALA A C 1
ATOM 568 O O . ALA A 1 70 ? -9.353 15.050 5.950 1.00 93.75 70 ALA A O 1
ATOM 569 N N . LEU A 1 71 ? -7.666 13.641 5.466 1.00 92.88 71 LEU A N 1
ATOM 570 C CA . LEU A 1 71 ? -7.969 12.682 6.530 1.00 92.88 71 LEU A CA 1
ATOM 571 C C . LEU A 1 71 ? -7.812 13.308 7.920 1.00 92.88 71 LEU A C 1
ATOM 573 O O . LEU A 1 71 ? -8.722 13.186 8.733 1.00 92.88 71 LEU A O 1
ATOM 577 N N . SER A 1 72 ? -6.721 14.036 8.177 1.00 90.56 72 SER A N 1
ATOM 578 C CA . SER A 1 72 ? -6.518 14.747 9.450 1.00 90.56 72 SER A CA 1
ATOM 579 C C . SER A 1 72 ? -7.601 15.800 9.707 1.00 90.56 72 SER A C 1
ATOM 581 O O . SER A 1 72 ? -8.097 15.926 10.827 1.00 90.56 72 SER A O 1
ATOM 583 N N . THR A 1 73 ? -8.009 16.554 8.681 1.00 89.50 73 THR A N 1
ATOM 584 C CA . THR A 1 73 ? -9.091 17.538 8.804 1.00 89.50 73 THR A CA 1
ATOM 585 C C . THR A 1 73 ? -10.423 16.870 9.127 1.00 89.50 73 THR A C 1
ATOM 587 O O . THR A 1 73 ? -11.097 17.322 10.048 1.00 89.50 73 THR A O 1
ATOM 590 N N . ARG A 1 74 ? -10.786 15.785 8.427 1.00 89.81 74 ARG A N 1
ATOM 591 C CA . ARG A 1 74 ? -12.012 15.021 8.720 1.00 89.81 74 ARG A CA 1
ATOM 592 C C . ARG A 1 74 ? -11.989 14.454 10.132 1.00 89.81 74 ARG A C 1
ATOM 594 O O . ARG A 1 74 ? -12.938 14.648 10.876 1.00 89.81 74 ARG A O 1
ATOM 601 N N . LEU A 1 75 ? -10.861 13.874 10.543 1.00 87.56 75 LEU A N 1
ATOM 602 C CA . LEU A 1 75 ? -10.686 13.365 11.900 1.00 87.56 75 LEU A CA 1
ATOM 603 C C . LEU A 1 75 ? -10.927 14.458 12.954 1.00 87.56 75 LEU A C 1
ATOM 605 O O . LEU A 1 75 ? -11.630 14.243 13.939 1.00 87.56 75 LEU A O 1
ATOM 609 N N . ARG A 1 76 ? -10.384 15.660 12.735 1.00 84.12 76 ARG A N 1
ATOM 610 C CA . ARG A 1 76 ? -10.599 16.810 13.624 1.00 84.12 76 ARG A CA 1
ATOM 611 C C . ARG A 1 76 ? -12.037 17.330 13.598 1.00 84.12 76 ARG A C 1
ATOM 613 O O . ARG A 1 76 ? -12.525 17.761 14.638 1.00 84.12 76 ARG A O 1
ATOM 620 N N . GLN A 1 77 ? -12.712 17.297 12.452 1.00 85.06 77 GLN A N 1
ATOM 621 C CA . GLN A 1 77 ? -14.120 17.692 12.337 1.00 85.06 77 GLN A CA 1
ATOM 622 C C . GLN A 1 77 ? -15.034 16.720 13.086 1.00 85.06 77 GLN A C 1
ATOM 624 O O . GLN A 1 77 ? -15.826 17.148 13.924 1.00 85.06 77 GLN A O 1
ATOM 629 N N . ASP A 1 78 ? -14.868 15.424 12.838 1.00 84.50 78 ASP A N 1
ATOM 630 C CA . ASP A 1 78 ? -15.736 14.384 13.386 1.00 84.50 78 ASP A CA 1
ATOM 631 C C . ASP A 1 78 ? -15.484 14.174 14.888 1.00 84.50 78 ASP A C 1
ATOM 633 O O . ASP A 1 78 ? -16.422 13.973 15.664 1.00 84.50 78 ASP A O 1
ATOM 637 N N . PHE A 1 79 ? -14.221 14.280 15.325 1.00 80.38 79 PHE A N 1
ATOM 638 C CA . PHE A 1 79 ? -13.812 13.872 16.672 1.00 80.38 79 PHE A CA 1
ATOM 639 C C . PHE A 1 79 ? -13.141 14.966 17.513 1.00 80.38 79 PHE A C 1
ATOM 641 O O . PHE A 1 79 ? -13.005 14.780 18.721 1.00 80.38 79 PHE A O 1
ATOM 648 N N . GLY A 1 80 ? -12.759 16.115 16.947 1.00 69.19 80 GLY A N 1
ATOM 649 C CA . GLY A 1 80 ? -11.955 17.139 17.637 1.00 69.19 80 GLY A CA 1
ATOM 650 C C . GLY A 1 80 ? -12.722 18.298 18.296 1.00 69.19 80 GLY A C 1
ATOM 651 O O . GLY A 1 80 ? -12.160 18.979 19.144 1.00 69.19 80 GLY A O 1
ATOM 652 N N . GLN A 1 81 ? -13.993 18.555 17.959 1.00 60.34 81 GLN A N 1
ATOM 653 C CA . GLN A 1 81 ? -14.614 19.868 18.245 1.00 60.34 81 GLN A CA 1
ATOM 654 C C . GLN A 1 81 ? -15.463 20.015 19.524 1.00 60.34 81 GLN A C 1
ATOM 656 O O . GLN A 1 81 ? -16.014 21.089 19.742 1.00 60.34 81 GLN A O 1
ATOM 661 N N . ARG A 1 82 ? -15.609 19.009 20.400 1.00 57.03 82 ARG A N 1
ATOM 662 C CA . ARG A 1 82 ? -16.614 19.121 21.496 1.00 57.03 82 ARG A CA 1
ATOM 663 C C . ARG A 1 82 ? -16.107 19.589 22.865 1.00 57.03 82 ARG A C 1
ATOM 665 O O . ARG A 1 82 ? -16.928 19.962 23.688 1.00 57.03 82 ARG A O 1
ATOM 672 N N . THR A 1 83 ? -14.802 19.595 23.123 1.00 55.09 83 THR A N 1
ATOM 673 C CA . THR A 1 83 ? -14.237 20.066 24.398 1.00 55.09 83 THR A CA 1
ATOM 674 C C . THR A 1 83 ? -12.860 20.661 24.145 1.00 55.09 83 THR A C 1
ATOM 676 O O . THR A 1 83 ? -12.008 20.018 23.536 1.00 55.09 83 THR A O 1
ATOM 679 N N . ALA A 1 84 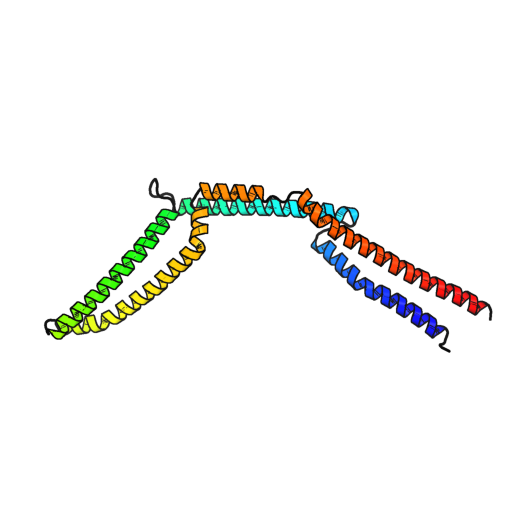? -12.646 21.903 24.583 1.00 51.75 84 ALA A N 1
ATOM 680 C CA . ALA A 1 84 ? -11.344 22.550 24.496 1.00 51.75 84 ALA A CA 1
ATOM 681 C C . ALA A 1 84 ? -10.291 21.688 25.218 1.00 51.75 84 ALA A C 1
ATOM 683 O O . ALA A 1 84 ? -10.461 21.366 26.391 1.00 51.75 84 ALA A O 1
ATOM 684 N N . GLY A 1 85 ? -9.229 21.299 24.508 1.00 57.94 85 GLY A N 1
ATOM 685 C CA . GLY A 1 85 ? -8.051 20.6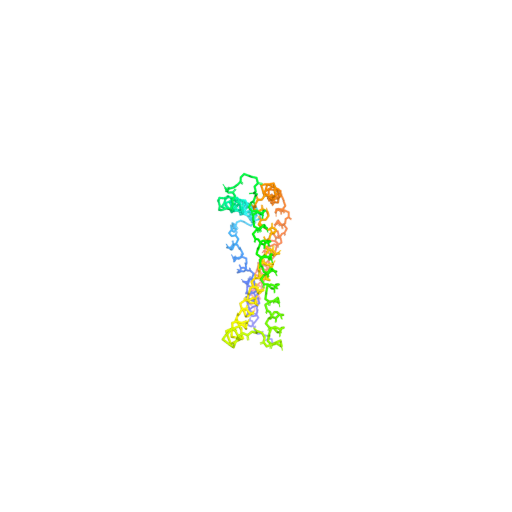52 25.096 1.00 57.94 85 GLY A CA 1
ATOM 686 C C . GLY A 1 85 ? -7.970 19.124 25.019 1.00 57.94 85 GLY A C 1
ATOM 687 O O . GLY A 1 85 ? -6.992 18.579 25.514 1.00 57.94 85 GLY A O 1
ATOM 688 N N . CYS A 1 86 ? -8.926 18.421 24.400 1.00 63.03 86 CYS A N 1
ATOM 689 C CA . CYS A 1 86 ? -8.822 16.968 24.205 1.00 63.03 86 CYS A CA 1
ATOM 690 C C . CYS A 1 86 ? -8.715 16.634 22.712 1.00 63.03 86 CYS A C 1
ATOM 692 O O . CYS A 1 86 ? -9.669 16.850 21.959 1.00 63.03 86 CYS A O 1
ATOM 694 N N . ASP A 1 87 ? -7.551 16.142 22.282 1.00 76.25 87 ASP A N 1
ATOM 695 C CA . ASP A 1 87 ? -7.336 15.718 20.900 1.00 76.25 87 ASP A CA 1
ATOM 696 C C . ASP A 1 87 ? -8.132 14.438 20.564 1.00 76.25 87 ASP A C 1
ATOM 698 O O . ASP A 1 87 ? -8.636 13.720 21.435 1.00 76.25 87 ASP A O 1
ATOM 702 N N . ALA A 1 88 ? -8.305 14.162 19.268 1.00 81.94 88 ALA A N 1
ATOM 703 C CA . ALA A 1 88 ? -9.104 13.024 18.809 1.00 81.94 88 ALA A CA 1
ATOM 704 C C . ALA A 1 88 ? -8.557 11.676 19.320 1.00 81.94 88 ALA A C 1
ATOM 706 O O . ALA A 1 88 ? -9.335 10.752 19.557 1.00 81.94 88 ALA A O 1
ATOM 707 N N . LYS A 1 89 ? -7.233 11.563 19.501 1.00 84.94 89 LYS A N 1
ATOM 708 C CA . LYS A 1 89 ? -6.564 10.346 19.984 1.00 84.94 89 LYS A CA 1
ATOM 709 C C . LYS A 1 89 ? -6.879 10.091 21.452 1.00 84.94 89 LYS A C 1
ATOM 711 O O . LYS A 1 89 ? -7.321 8.998 21.783 1.00 84.94 89 LYS A O 1
ATOM 716 N N . SER A 1 90 ? -6.748 11.107 22.296 1.00 84.00 90 SER A N 1
ATOM 717 C CA . SER A 1 90 ? -7.071 11.032 23.721 1.00 84.00 90 SER A CA 1
ATOM 718 C C . SER A 1 90 ? -8.532 10.650 23.933 1.00 84.00 90 SER A C 1
ATOM 720 O O . SER A 1 90 ? -8.844 9.841 24.798 1.00 84.00 90 SER A O 1
ATOM 722 N N . ARG A 1 91 ? -9.445 11.175 23.106 1.00 83.62 91 ARG A N 1
ATOM 723 C CA . ARG A 1 91 ? -10.863 10.783 23.147 1.00 83.62 91 ARG A CA 1
ATOM 724 C C . ARG A 1 91 ? -11.075 9.316 22.807 1.00 83.62 91 ARG A C 1
ATOM 726 O O . ARG A 1 91 ? -11.831 8.649 23.508 1.00 83.62 91 ARG A O 1
ATOM 733 N N . LEU A 1 92 ? -10.427 8.832 21.749 1.00 86.25 92 LEU A N 1
ATOM 734 C CA . LEU A 1 92 ? -10.487 7.425 21.370 1.00 86.25 92 LEU A CA 1
ATOM 735 C C . LEU A 1 92 ? -9.930 6.539 22.491 1.00 86.25 92 LEU A C 1
ATOM 737 O O . LEU A 1 92 ? -10.570 5.562 22.855 1.00 86.25 92 LEU A O 1
ATOM 741 N N . ASP A 1 93 ? -8.801 6.918 23.090 1.00 87.62 93 ASP A N 1
ATOM 742 C CA . ASP A 1 93 ? -8.193 6.174 24.197 1.00 87.62 93 ASP A CA 1
ATOM 743 C C . ASP A 1 93 ? -9.102 6.130 25.426 1.00 87.62 93 ASP A C 1
ATOM 745 O O . ASP A 1 93 ? -9.299 5.064 26.004 1.00 87.62 93 ASP A O 1
ATOM 749 N N . VAL A 1 94 ? -9.720 7.259 25.788 1.00 88.94 94 VAL A N 1
ATOM 750 C CA . VAL A 1 94 ? -10.698 7.324 26.884 1.00 88.94 94 VAL A CA 1
ATOM 751 C C . VAL A 1 94 ? -11.913 6.446 26.589 1.00 88.94 94 VAL A C 1
ATOM 753 O O . VAL A 1 94 ? -12.386 5.748 27.481 1.00 88.94 94 VAL A O 1
ATOM 756 N N . GLN A 1 95 ? -12.422 6.446 25.355 1.00 88.12 95 GLN A N 1
ATOM 757 C CA . GLN A 1 95 ? -13.554 5.597 24.971 1.00 88.12 95 GLN A CA 1
ATOM 758 C C . GLN A 1 95 ? -13.196 4.113 25.003 1.00 88.12 95 GLN A C 1
ATOM 760 O O . GLN A 1 95 ? -13.975 3.314 25.517 1.00 88.12 95 GLN A O 1
ATOM 765 N N . VAL A 1 96 ? -12.021 3.747 24.491 1.00 89.06 96 VAL A N 1
ATOM 766 C CA . VAL A 1 96 ? -11.523 2.372 24.551 1.00 89.06 96 VAL A CA 1
ATOM 767 C C . VAL A 1 96 ? -11.382 1.949 26.007 1.00 89.06 96 VAL A C 1
ATOM 769 O O . VAL A 1 96 ? -11.928 0.914 26.373 1.00 89.06 96 VAL A O 1
ATOM 772 N N . GLN A 1 97 ? -10.748 2.761 26.855 1.00 90.81 97 GLN A N 1
ATOM 773 C CA . GLN A 1 97 ? -10.593 2.449 28.275 1.00 90.81 97 GLN A CA 1
ATOM 774 C C . GLN A 1 97 ? -11.946 2.309 28.982 1.00 90.81 97 GLN A C 1
ATOM 776 O O . GLN A 1 97 ? -12.157 1.324 29.678 1.00 90.81 97 GLN A O 1
ATOM 781 N N . ALA A 1 98 ? -12.897 3.211 28.731 1.00 90.56 98 ALA A N 1
ATOM 782 C CA . ALA A 1 98 ? -14.237 3.125 29.311 1.00 90.56 98 ALA A CA 1
ATOM 783 C C . ALA A 1 98 ? -14.970 1.827 28.919 1.00 90.56 98 ALA A C 1
ATOM 785 O O . ALA A 1 98 ? -15.680 1.248 29.738 1.00 90.56 98 ALA A O 1
ATOM 786 N N . VAL A 1 99 ? -14.784 1.341 27.686 1.00 89.12 99 VAL A N 1
ATOM 787 C CA . VAL A 1 99 ? -15.319 0.040 27.249 1.00 89.12 99 VAL A CA 1
ATOM 788 C C . VAL A 1 99 ? -14.617 -1.119 27.967 1.00 89.12 99 VAL A C 1
ATOM 790 O O . VAL A 1 99 ? -15.281 -2.078 28.361 1.00 89.12 99 VAL A O 1
ATOM 793 N N . MET A 1 100 ? -13.297 -1.036 28.170 1.00 89.31 100 MET A N 1
ATOM 794 C CA . MET A 1 100 ? -12.532 -2.046 28.917 1.00 89.31 100 MET A CA 1
ATOM 795 C C . MET A 1 100 ? -12.984 -2.131 30.380 1.00 89.31 100 MET A C 1
ATOM 797 O O . MET A 1 100 ? -13.161 -3.236 30.895 1.00 89.31 100 MET A O 1
ATOM 801 N N . ASP A 1 101 ? -13.200 -0.980 31.019 1.00 91.31 101 ASP A N 1
ATOM 802 C CA . ASP A 1 101 ? -13.642 -0.879 32.412 1.00 91.31 101 ASP A CA 1
ATOM 803 C C . ASP A 1 101 ? -15.072 -1.416 32.564 1.00 91.31 101 ASP A C 1
ATOM 805 O O . ASP A 1 101 ? -15.325 -2.275 33.405 1.00 91.31 101 ASP A O 1
ATOM 809 N N . ALA A 1 102 ? -15.989 -1.014 31.675 1.00 89.31 102 ALA A N 1
ATOM 810 C CA . ALA A 1 102 ? -17.366 -1.511 31.677 1.00 89.31 102 ALA A CA 1
ATOM 811 C C . ALA A 1 102 ? -17.445 -3.037 31.494 1.00 89.31 102 ALA A C 1
ATOM 813 O O . ALA A 1 102 ? -18.309 -3.689 32.084 1.00 89.31 102 ALA A O 1
ATOM 814 N N . TYR A 1 103 ? -16.543 -3.620 30.697 1.00 89.25 103 TYR A N 1
ATOM 815 C CA . TYR A 1 103 ? -16.423 -5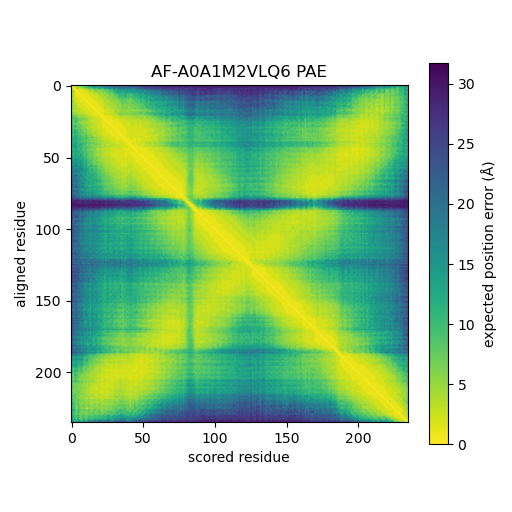.072 30.579 1.00 89.25 103 TYR A CA 1
ATOM 816 C C . TYR A 1 103 ? -15.981 -5.716 31.901 1.00 89.25 103 TYR A C 1
ATOM 818 O O . TYR A 1 103 ? -16.604 -6.682 32.341 1.00 89.25 103 TYR A O 1
ATOM 826 N N . ALA A 1 104 ? -14.929 -5.186 32.535 1.00 90.75 104 ALA A N 1
ATOM 827 C CA . ALA A 1 104 ? -14.411 -5.722 33.793 1.00 90.75 104 ALA A CA 1
ATOM 828 C C . ALA A 1 104 ? -15.473 -5.673 34.906 1.00 90.75 104 ALA A C 1
ATOM 830 O O . ALA A 1 104 ? -15.667 -6.655 35.626 1.00 90.75 104 ALA A O 1
ATOM 831 N N . ASP A 1 105 ? -16.224 -4.573 34.979 1.00 93.25 105 ASP A N 1
ATOM 832 C CA . ASP A 1 105 ? -17.342 -4.419 35.910 1.00 93.25 105 ASP A CA 1
ATOM 833 C C . ASP A 1 105 ? -18.451 -5.448 35.641 1.00 93.25 105 ASP A C 1
ATOM 835 O O . ASP A 1 105 ? -18.977 -6.067 36.570 1.00 93.25 105 ASP A O 1
ATOM 839 N N . ALA A 1 106 ? -18.807 -5.673 34.372 1.00 91.75 106 ALA A N 1
ATOM 840 C CA . ALA A 1 106 ? -19.848 -6.627 33.998 1.00 91.75 106 ALA A CA 1
ATOM 841 C C . ALA A 1 106 ? -19.448 -8.083 34.306 1.00 91.75 106 ALA A C 1
ATOM 843 O O . ALA A 1 106 ? -20.271 -8.861 34.798 1.00 91.75 106 ALA A O 1
ATOM 844 N N . GLU A 1 107 ? -18.182 -8.441 34.082 1.00 92.31 107 GLU A N 1
ATOM 845 C CA . GLU A 1 107 ? -17.615 -9.740 34.457 1.00 92.31 107 GLU A CA 1
ATOM 846 C C . GLU A 1 107 ? -17.646 -9.940 35.980 1.00 92.31 107 GLU A C 1
ATOM 848 O O . GLU A 1 107 ? -18.144 -10.961 36.466 1.00 92.31 107 GLU A O 1
ATOM 853 N N . GLN A 1 108 ? -17.219 -8.934 36.750 1.00 94.19 108 GLN A N 1
ATOM 854 C CA . GLN A 1 108 ? -17.252 -8.986 38.212 1.00 94.19 108 GLN A CA 1
ATOM 855 C C . GLN A 1 108 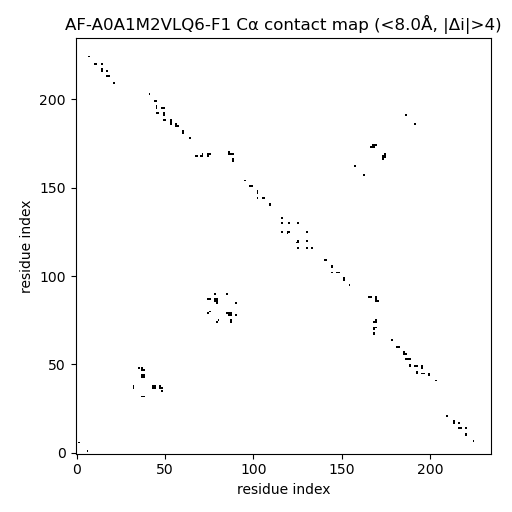? -18.685 -9.122 38.753 1.00 94.19 108 GLN A C 1
ATOM 857 O O . GLN A 1 108 ? -18.936 -9.897 39.683 1.00 94.19 108 GLN A O 1
ATOM 862 N N . LEU A 1 109 ? -19.645 -8.400 38.168 1.00 94.38 109 LEU A N 1
ATOM 863 C CA . LEU A 1 109 ? -21.060 -8.509 38.527 1.00 94.38 109 LEU A CA 1
ATOM 864 C C . LEU A 1 109 ? -21.623 -9.901 38.226 1.00 94.38 109 LEU A C 1
ATOM 866 O O . LEU A 1 109 ? -22.414 -10.413 39.023 1.00 94.38 109 LEU A O 1
ATOM 870 N N . MET A 1 110 ? -21.206 -10.531 37.125 1.00 94.56 110 MET A N 1
ATOM 871 C CA . MET A 1 110 ? -21.623 -11.890 36.781 1.00 94.56 110 MET A CA 1
ATOM 872 C C . MET A 1 110 ? -21.103 -12.914 37.792 1.00 94.56 110 MET A C 1
ATOM 874 O O . MET A 1 110 ? -21.889 -13.714 38.303 1.00 94.56 110 MET A O 1
ATOM 878 N N . VAL A 1 111 ? -19.819 -12.835 38.155 1.00 94.44 111 VAL A N 1
ATOM 879 C CA . VAL A 1 111 ? -19.217 -13.689 39.195 1.00 94.44 111 VAL A CA 1
ATOM 880 C C . VAL A 1 111 ? -19.969 -13.532 40.517 1.00 94.44 111 VAL A C 1
ATOM 882 O O . VAL A 1 111 ? -20.418 -14.515 41.106 1.00 94.44 111 VAL A O 1
ATOM 885 N N . LYS A 1 112 ? -20.222 -12.290 40.941 1.00 95.12 112 LYS A N 1
ATOM 886 C CA . LYS A 1 112 ? -20.970 -12.011 42.174 1.00 95.12 112 LYS A CA 1
ATOM 887 C C . LYS A 1 112 ? -22.410 -12.533 42.121 1.00 95.12 112 LYS A C 1
ATOM 889 O O . LYS A 1 112 ? -22.944 -12.992 43.131 1.00 95.12 112 LYS A O 1
ATOM 894 N N . CYS A 1 113 ? -23.056 -12.474 40.956 1.00 94.00 113 CYS A N 1
ATOM 895 C CA . CYS A 1 113 ? -24.388 -13.040 40.751 1.00 94.00 113 CYS A CA 1
ATOM 896 C C . CYS A 1 113 ? -24.379 -14.569 40.926 1.00 94.00 113 CYS A C 1
ATOM 898 O O . CYS A 1 113 ? -25.266 -15.115 41.585 1.00 94.00 113 CYS A O 1
ATOM 900 N N . GLU A 1 114 ? -23.358 -15.252 40.404 1.00 93.81 114 GLU A N 1
ATOM 901 C CA . GLU A 1 114 ? -23.150 -16.701 40.550 1.00 93.81 114 GLU A CA 1
ATOM 902 C C . GLU A 1 114 ? -22.903 -17.134 41.987 1.00 93.81 114 GLU A C 1
ATOM 904 O O . GLU A 1 114 ? -23.527 -18.093 42.458 1.00 93.81 114 GLU A O 1
ATOM 909 N N . GLU A 1 115 ? -22.065 -16.401 42.709 1.00 95.38 115 GLU A N 1
ATOM 910 C CA . GLU A 1 115 ? -21.797 -16.646 44.124 1.00 95.38 115 GLU A CA 1
ATOM 911 C C . GLU A 1 115 ? -23.068 -16.495 44.966 1.00 95.38 115 GLU A C 1
ATOM 913 O O . GLU A 1 115 ? -23.431 -17.402 45.722 1.00 95.38 115 GLU A O 1
ATOM 918 N N . LEU A 1 116 ? -23.798 -15.386 44.787 1.00 94.81 116 LEU A N 1
ATOM 919 C CA . LEU A 1 116 ? -25.040 -15.116 45.515 1.00 94.81 116 LEU A CA 1
ATOM 920 C C . LEU A 1 116 ? -26.135 -16.131 45.182 1.00 94.81 116 LEU A C 1
ATOM 922 O O . LEU A 1 116 ? -26.844 -16.586 46.083 1.00 94.81 116 LEU A O 1
ATOM 926 N N . TYR A 1 117 ? -26.276 -16.503 43.908 1.00 94.38 117 TYR A N 1
ATOM 927 C CA . TYR A 1 117 ? -27.206 -17.551 43.499 1.00 94.38 117 TYR A CA 1
ATOM 928 C C . TYR A 1 117 ? -26.857 -18.872 44.192 1.00 94.38 117 TYR A C 1
ATOM 930 O O . TYR A 1 117 ? -27.729 -19.489 44.803 1.00 94.38 117 TYR A O 1
ATOM 938 N N . THR A 1 118 ? -25.588 -19.284 44.157 1.00 94.31 118 THR A N 1
ATOM 939 C CA . THR A 1 118 ? -25.134 -20.562 44.724 1.00 94.31 118 THR A CA 1
ATOM 940 C C . THR A 1 118 ? -25.322 -20.614 46.241 1.00 94.31 118 THR A C 1
ATOM 942 O O . THR A 1 118 ? -25.905 -21.579 46.742 1.00 94.31 118 THR A O 1
ATOM 945 N N . SER A 1 119 ? -24.922 -19.561 46.966 1.00 95.75 119 SER A N 1
ATOM 946 C CA . SER A 1 119 ? -25.118 -19.448 48.422 1.00 95.75 119 SER A CA 1
ATOM 947 C C . SER A 1 119 ? -26.603 -19.508 48.789 1.00 95.75 119 SER A C 1
ATOM 949 O O . SER A 1 119 ? -27.012 -20.397 49.539 1.00 95.75 119 SER A O 1
ATOM 951 N N . ARG A 1 120 ? -27.457 -18.665 48.189 1.00 93.56 120 ARG A N 1
ATOM 952 C CA . ARG A 1 120 ? -28.889 -18.625 48.545 1.00 93.56 120 ARG A CA 1
ATOM 953 C C . ARG A 1 120 ? -29.663 -19.868 48.123 1.00 93.56 120 ARG A C 1
ATOM 955 O O . ARG A 1 120 ? -30.668 -20.231 48.742 1.00 93.56 120 ARG A O 1
ATOM 962 N N . VAL A 1 121 ? -29.224 -20.540 47.061 1.00 93.38 121 VAL A N 1
ATOM 963 C CA . VAL A 1 121 ? -29.771 -21.840 46.660 1.00 93.38 121 VAL A CA 1
ATOM 964 C C . VAL A 1 121 ? -29.415 -22.919 47.680 1.00 93.38 121 VAL A C 1
ATOM 966 O O . VAL A 1 121 ? -30.307 -23.701 48.034 1.00 93.38 121 VAL A O 1
ATOM 969 N N . GLY A 1 122 ? -28.167 -22.939 48.160 1.00 92.88 122 GLY A N 1
ATOM 970 C CA . GLY A 1 122 ? -27.681 -23.860 49.193 1.00 92.88 122 GLY A CA 1
ATOM 971 C C . GLY A 1 122 ? -28.356 -23.647 50.550 1.00 92.88 122 GLY A C 1
ATOM 972 O O . GLY A 1 122 ? -28.802 -24.607 51.173 1.00 92.88 122 GLY A O 1
ATOM 973 N N . GLU A 1 123 ? -28.540 -22.389 50.949 1.00 95.56 123 GLU A N 1
ATOM 974 C CA . GLU A 1 123 ? -29.236 -21.987 52.183 1.00 95.56 123 GLU A CA 1
ATOM 975 C C . GLU A 1 123 ? -30.765 -22.141 52.105 1.00 95.56 123 GLU A C 1
ATOM 977 O O . GLU A 1 123 ? -31.457 -21.978 53.107 1.00 95.56 123 GLU A O 1
ATOM 982 N N . LYS A 1 124 ? -31.312 -22.460 50.922 1.00 93.06 124 LYS A N 1
ATOM 983 C CA . LYS A 1 124 ? -32.761 -22.546 50.650 1.00 93.06 124 LYS A CA 1
ATOM 984 C C . LYS A 1 124 ? -33.522 -21.238 50.928 1.00 93.06 124 LYS A C 1
ATOM 986 O O . LYS A 1 124 ? -34.724 -21.269 51.179 1.00 93.06 124 LYS A O 1
ATOM 991 N N . THR A 1 125 ? -32.845 -20.096 50.833 1.00 94.44 125 THR A N 1
ATOM 992 C CA . THR A 1 125 ? -33.415 -18.757 51.068 1.00 94.44 125 THR A CA 1
ATOM 993 C C . THR A 1 125 ? -33.950 -18.098 49.794 1.00 94.44 125 THR A C 1
ATOM 995 O O . THR A 1 125 ? -34.696 -17.125 49.867 1.00 94.44 125 THR A O 1
ATOM 998 N N . LEU A 1 126 ? -33.599 -18.622 48.613 1.00 92.19 126 LEU A N 1
ATOM 999 C CA . LEU A 1 126 ? -34.070 -18.110 47.322 1.00 92.19 126 LEU A CA 1
ATOM 1000 C C . LEU A 1 126 ? -35.426 -18.713 46.922 1.00 92.19 126 LEU A C 1
ATOM 1002 O O . LEU A 1 126 ? -35.564 -19.940 46.868 1.00 92.19 126 LEU A O 1
ATOM 1006 N N . ALA A 1 127 ? -36.395 -17.865 46.562 1.00 94.44 127 ALA A N 1
ATOM 1007 C CA . ALA A 1 127 ? -37.698 -18.307 46.071 1.00 94.44 127 ALA A CA 1
ATOM 1008 C C . ALA A 1 127 ? -37.570 -19.148 44.786 1.00 94.44 127 ALA A C 1
ATOM 1010 O O . ALA A 1 127 ? -36.689 -18.934 43.950 1.00 94.44 127 ALA A O 1
ATOM 1011 N N . VAL A 1 128 ? -38.477 -20.115 44.604 1.00 91.81 128 VAL A N 1
ATOM 1012 C CA . VAL A 1 128 ? -38.439 -21.048 43.460 1.00 91.81 128 VAL A CA 1
ATOM 1013 C C . VAL A 1 128 ? -38.557 -20.310 42.123 1.00 91.81 128 VAL A C 1
ATOM 1015 O O . VAL A 1 128 ? -37.848 -20.653 41.178 1.00 91.81 128 VAL A O 1
ATOM 1018 N N . ALA A 1 129 ? -39.409 -19.282 42.050 1.00 94.31 129 ALA A N 1
ATOM 1019 C CA . ALA A 1 129 ? -39.581 -18.469 40.847 1.00 94.31 129 ALA A CA 1
ATOM 1020 C C . ALA A 1 129 ? -38.270 -17.769 40.440 1.00 94.31 129 ALA A C 1
ATOM 1022 O O . ALA A 1 129 ? -37.828 -17.920 39.299 1.00 94.31 129 ALA A O 1
ATOM 1023 N N . ASP A 1 130 ? -37.598 -17.110 41.390 1.00 93.88 130 ASP A N 1
ATOM 1024 C CA . ASP A 1 130 ? -36.315 -16.431 41.163 1.00 93.88 130 ASP A CA 1
ATOM 1025 C C . ASP A 1 130 ? -35.214 -17.418 40.780 1.00 93.88 130 ASP A C 1
ATOM 1027 O O . ASP A 1 130 ? -34.417 -17.156 39.880 1.00 93.88 130 ASP A O 1
ATOM 1031 N N . 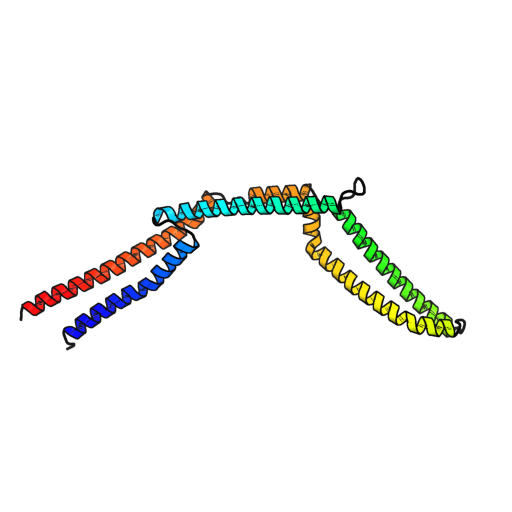ARG A 1 131 ? -35.200 -18.603 41.406 1.00 92.56 131 ARG A N 1
ATOM 1032 C CA . ARG A 1 131 ? -34.256 -19.672 41.065 1.00 92.56 131 ARG A CA 1
ATOM 1033 C C . ARG A 1 131 ? -34.402 -20.098 39.605 1.00 92.56 131 ARG A C 1
ATOM 1035 O O . ARG A 1 131 ? -33.401 -20.241 38.909 1.00 92.56 131 ARG A O 1
ATOM 1042 N N . VAL A 1 132 ? -35.632 -20.318 39.138 1.00 93.56 132 VAL A N 1
ATOM 1043 C CA . VAL A 1 132 ? -35.899 -20.711 37.744 1.00 93.56 132 VAL A CA 1
ATOM 1044 C C . VAL A 1 132 ? -35.539 -19.581 36.780 1.00 93.56 132 VAL A C 1
ATOM 1046 O O . VAL A 1 132 ? -34.949 -19.856 35.733 1.00 93.56 132 VAL A O 1
ATOM 1049 N N . LEU A 1 133 ? -35.859 -18.331 37.130 1.00 95.38 133 LEU A N 1
ATOM 1050 C CA . LEU A 1 133 ? -35.524 -17.155 36.328 1.00 95.38 133 LEU A CA 1
ATOM 1051 C C . LEU A 1 133 ? -34.008 -17.009 36.173 1.00 95.38 133 LEU A C 1
ATOM 1053 O O . LEU A 1 133 ? -33.515 -17.009 35.045 1.00 95.38 133 LEU A O 1
ATOM 1057 N N . LEU A 1 134 ? -33.266 -16.956 37.281 1.00 93.50 134 LEU A N 1
ATOM 1058 C CA . LEU A 1 134 ? -31.812 -16.784 37.271 1.00 93.50 134 LEU A CA 1
ATOM 1059 C C . LEU A 1 134 ? -31.118 -17.960 36.580 1.00 93.50 134 LEU A C 1
ATOM 1061 O O . LEU A 1 134 ? -30.289 -17.745 35.701 1.00 93.50 134 LEU A O 1
ATOM 1065 N N . ARG A 1 135 ? -31.545 -19.204 36.839 1.00 93.50 135 ARG A N 1
ATOM 1066 C CA . ARG A 1 135 ? -31.001 -20.392 36.158 1.00 93.50 135 ARG A CA 1
ATOM 1067 C C . ARG A 1 135 ? -31.142 -20.330 34.632 1.00 93.50 135 ARG A C 1
ATOM 1069 O O . ARG A 1 135 ? -30.315 -20.904 33.929 1.00 93.50 135 ARG A O 1
ATOM 1076 N N . ARG A 1 136 ? -32.182 -19.667 34.114 1.00 93.81 136 ARG A N 1
ATOM 1077 C CA . ARG A 1 136 ? -32.393 -19.467 32.669 1.00 93.81 136 ARG A CA 1
ATOM 1078 C C . ARG A 1 136 ? -31.673 -18.233 32.125 1.00 93.81 136 ARG A C 1
ATOM 1080 O O . ARG A 1 136 ? -31.233 -18.261 30.980 1.00 93.81 136 ARG A O 1
ATOM 1087 N N . ALA A 1 137 ? -31.591 -17.159 32.908 1.00 94.12 137 ALA A N 1
ATOM 1088 C CA . ALA A 1 137 ? -31.012 -15.887 32.484 1.00 94.12 137 ALA A CA 1
ATOM 1089 C C . ALA A 1 137 ? -29.477 -15.903 32.500 1.00 94.12 137 ALA A C 1
ATOM 1091 O O . ALA A 1 137 ? -28.853 -15.384 31.581 1.00 94.12 137 ALA A O 1
ATOM 1092 N N . MET A 1 138 ? -28.869 -16.536 33.503 1.00 93.88 138 MET A N 1
ATOM 1093 C CA . MET A 1 138 ? -27.419 -16.518 33.708 1.00 93.88 138 MET A CA 1
ATOM 1094 C C . MET A 1 138 ? -26.608 -17.115 32.550 1.00 93.88 138 MET A C 1
ATOM 1096 O O . MET A 1 138 ? -25.640 -16.476 32.149 1.00 93.88 138 MET A O 1
ATOM 1100 N N . PRO A 1 139 ? -26.994 -18.254 31.935 1.00 94.50 139 PRO A N 1
ATOM 1101 C CA . PRO A 1 139 ? -26.309 -18.735 30.735 1.00 94.50 139 PRO A CA 1
ATOM 1102 C C . PRO A 1 139 ? -26.337 -17.714 29.592 1.00 94.50 139 PRO A C 1
ATOM 1104 O O . PRO A 1 139 ? -25.316 -17.478 28.966 1.00 94.50 139 PRO A O 1
ATOM 1107 N N . ARG A 1 140 ? -27.474 -17.037 29.377 1.00 95.06 140 ARG A N 1
ATOM 1108 C CA . ARG A 1 140 ? -27.603 -16.016 28.324 1.00 95.06 140 ARG A CA 1
ATOM 1109 C C . ARG A 1 140 ? -26.714 -14.807 28.594 1.00 95.06 140 ARG A C 1
ATOM 1111 O O . ARG A 1 140 ? -26.076 -14.310 27.679 1.00 95.06 140 ARG A O 1
ATOM 1118 N N . LEU A 1 141 ? -26.667 -14.344 29.844 1.00 93.06 141 LEU A N 1
ATOM 1119 C CA . LEU A 1 141 ? -25.783 -13.247 30.247 1.00 93.06 141 LEU A CA 1
ATOM 1120 C C . LEU A 1 141 ? -24.310 -13.613 30.043 1.00 93.06 141 LEU A C 1
ATOM 1122 O O . LEU A 1 141 ? -23.538 -12.780 29.581 1.00 93.06 141 LEU A O 1
ATOM 1126 N N . ARG A 1 142 ? -23.936 -14.865 30.327 1.00 92.31 142 ARG A N 1
ATOM 1127 C CA . ARG A 1 142 ? -22.584 -15.371 30.080 1.00 92.31 142 ARG A CA 1
ATOM 1128 C C . ARG A 1 142 ? -22.251 -15.412 28.590 1.00 92.31 142 ARG A C 1
ATOM 1130 O O . ARG A 1 142 ? -21.168 -14.978 28.214 1.00 92.31 142 ARG A O 1
ATOM 1137 N N . ASP A 1 143 ? -23.179 -15.879 27.758 1.00 94.00 143 ASP A N 1
ATOM 1138 C CA . ASP A 1 143 ? -22.998 -15.897 26.305 1.00 94.00 143 ASP A CA 1
ATOM 1139 C C . ASP A 1 143 ? -22.804 -14.473 25.752 1.00 94.00 143 ASP A C 1
ATOM 1141 O O . ASP A 1 143 ? -21.913 -14.243 24.937 1.00 94.00 143 ASP A O 1
ATOM 1145 N N . GLU A 1 144 ? -23.595 -13.497 26.217 1.00 93.00 144 GLU A N 1
ATOM 1146 C CA . GLU A 1 144 ? -23.420 -12.091 25.821 1.00 93.00 144 GLU A CA 1
ATOM 1147 C C . GLU A 1 144 ? -22.086 -11.516 26.319 1.00 93.00 144 GLU A C 1
ATOM 1149 O O . GLU A 1 144 ? -21.379 -10.868 25.550 1.00 93.00 144 GLU A O 1
ATOM 1154 N N . LEU A 1 145 ? -21.683 -11.801 27.563 1.00 93.06 145 LEU A N 1
ATOM 1155 C CA . LEU A 1 145 ? -20.368 -11.403 28.079 1.00 93.06 145 LEU A CA 1
ATOM 1156 C C . LEU A 1 145 ? -19.231 -11.980 27.238 1.00 93.06 145 LEU A C 1
ATOM 1158 O O . LEU A 1 145 ? -18.295 -11.258 26.903 1.00 93.06 145 LEU A O 1
ATOM 1162 N N . GLN A 1 146 ? -19.331 -13.244 26.830 1.00 91.06 146 GLN A N 1
ATOM 1163 C CA . GLN A 1 146 ? -18.331 -13.879 25.977 1.00 91.06 146 GLN A CA 1
ATOM 1164 C C . GLN A 1 146 ? -18.242 -13.216 24.592 1.00 91.06 146 GLN A C 1
ATOM 1166 O O . GLN A 1 146 ? -17.144 -13.072 24.056 1.00 91.06 146 GLN A O 1
ATOM 1171 N N . ARG A 1 147 ? -19.359 -12.753 24.017 1.00 91.38 147 ARG A N 1
ATOM 1172 C CA . ARG A 1 147 ? -19.323 -11.945 22.783 1.00 91.38 147 ARG A CA 1
ATOM 1173 C C . ARG A 1 147 ? -18.650 -10.595 23.006 1.00 91.38 147 ARG A C 1
ATOM 1175 O O . ARG A 1 147 ? -17.883 -10.148 22.158 1.00 91.38 147 ARG A O 1
ATOM 1182 N N . ILE A 1 148 ? -18.887 -9.959 24.153 1.00 89.56 148 ILE A N 1
ATOM 1183 C CA . ILE A 1 148 ? -18.209 -8.704 24.504 1.00 89.56 148 ILE A CA 1
ATOM 1184 C C . ILE A 1 148 ? -16.693 -8.930 24.634 1.00 89.56 148 ILE A C 1
ATOM 1186 O O . ILE A 1 148 ? -15.935 -8.077 24.177 1.00 89.56 148 ILE A O 1
ATOM 1190 N N . VAL A 1 149 ? -16.233 -10.078 25.156 1.00 88.56 149 VAL A N 1
ATOM 1191 C CA . VAL A 1 149 ? -14.797 -10.445 25.158 1.00 88.56 149 VAL A CA 1
ATOM 1192 C C . VAL A 1 149 ? -14.227 -10.468 23.748 1.00 88.56 149 VAL A C 1
ATOM 1194 O O . VAL A 1 149 ? -13.183 -9.871 23.502 1.00 88.56 149 VAL A O 1
ATOM 1197 N N . GLN A 1 150 ? -14.918 -11.115 22.811 1.00 89.75 150 GLN A N 1
ATOM 1198 C CA . GLN A 1 150 ? -14.458 -11.185 21.423 1.00 89.75 150 GLN A CA 1
ATOM 1199 C C . GLN A 1 150 ? -14.328 -9.780 20.821 1.00 89.75 150 GLN A C 1
ATOM 1201 O O . GLN A 1 150 ? -13.290 -9.437 20.262 1.00 89.75 150 GLN A O 1
ATOM 1206 N N . HIS A 1 151 ? -15.322 -8.914 21.033 1.00 89.12 151 HIS A N 1
ATOM 1207 C CA . HIS A 1 151 ? -15.254 -7.524 20.575 1.00 89.12 151 HIS A CA 1
ATOM 1208 C C . HIS A 1 151 ? -14.166 -6.703 21.274 1.00 89.12 151 HIS A C 1
ATOM 1210 O O . HIS A 1 151 ? -13.539 -5.846 20.654 1.00 89.12 151 HIS A O 1
ATOM 1216 N N . LYS A 1 152 ? -13.907 -6.959 22.557 1.00 89.19 152 LYS A N 1
ATOM 1217 C CA . LYS A 1 152 ? -12.807 -6.342 23.302 1.00 89.19 152 LYS A CA 1
ATOM 1218 C C . LYS A 1 152 ? -11.461 -6.682 22.662 1.00 89.19 152 LYS A C 1
ATOM 1220 O O . LYS A 1 152 ? -10.657 -5.780 22.426 1.00 89.19 152 LYS A O 1
ATOM 1225 N N . GLU A 1 153 ? -11.231 -7.958 22.367 1.00 90.44 153 GLU A N 1
ATOM 1226 C CA . GLU A 1 153 ? -10.015 -8.438 21.703 1.00 90.44 153 GLU A CA 1
ATOM 1227 C C . GLU A 1 153 ? -9.874 -7.843 20.295 1.00 90.44 153 GLU A C 1
ATOM 1229 O O . GLU A 1 153 ? -8.793 -7.380 19.928 1.00 90.44 153 GLU A O 1
ATOM 1234 N N . GLU A 1 154 ? -10.970 -7.758 19.536 1.00 93.31 154 GLU A N 1
ATOM 1235 C CA . GLU A 1 154 ? -11.007 -7.100 18.224 1.00 93.31 154 GLU A CA 1
ATOM 1236 C C . GLU A 1 154 ? -10.627 -5.617 18.312 1.00 93.31 154 GLU A C 1
ATOM 1238 O O . GLU A 1 154 ? -9.772 -5.151 17.556 1.00 93.31 154 GLU A O 1
ATOM 1243 N N . ILE A 1 155 ? -11.213 -4.869 19.254 1.00 90.38 155 ILE A N 1
ATOM 1244 C CA . ILE A 1 155 ? -10.894 -3.451 19.472 1.00 90.38 155 ILE A CA 1
ATOM 1245 C C . ILE A 1 155 ? -9.414 -3.295 19.826 1.00 90.38 155 ILE A C 1
ATOM 1247 O O . ILE A 1 155 ? -8.742 -2.434 19.259 1.00 90.38 155 ILE A O 1
ATOM 1251 N N . GLN A 1 156 ? -8.879 -4.130 20.720 1.00 90.38 156 GLN A N 1
ATOM 1252 C CA . GLN A 1 156 ? -7.462 -4.091 21.089 1.00 90.38 156 GLN A CA 1
ATOM 1253 C C . GLN A 1 156 ? -6.551 -4.400 19.898 1.00 90.38 156 GLN A C 1
ATOM 1255 O O . GLN A 1 156 ? -5.566 -3.690 19.686 1.00 90.38 156 GLN A O 1
ATOM 1260 N N . ALA A 1 157 ? -6.891 -5.404 19.088 1.00 93.81 157 ALA A N 1
ATOM 1261 C CA . ALA A 1 157 ? -6.139 -5.754 17.887 1.00 93.81 157 ALA A CA 1
ATOM 1262 C C . ALA A 1 157 ? -6.150 -4.612 16.858 1.00 93.81 157 ALA A C 1
ATOM 1264 O O . ALA A 1 157 ? -5.099 -4.244 16.325 1.00 93.81 157 ALA A O 1
ATOM 1265 N N . ILE A 1 158 ? -7.314 -3.996 16.626 1.00 93.12 158 ILE A N 1
ATOM 1266 C CA . ILE A 1 158 ? -7.456 -2.838 15.735 1.00 93.12 158 ILE A CA 1
ATOM 1267 C C . ILE A 1 158 ? -6.645 -1.656 16.269 1.00 93.12 158 ILE A C 1
ATOM 1269 O O . ILE A 1 158 ? -5.912 -1.032 15.504 1.00 93.12 158 ILE A O 1
ATOM 1273 N N . MET A 1 159 ? -6.714 -1.364 17.568 1.00 90.62 159 MET A N 1
ATOM 1274 C CA . MET A 1 159 ? -5.947 -0.278 18.184 1.00 90.62 159 MET A CA 1
ATOM 1275 C C . MET A 1 159 ? -4.438 -0.522 18.115 1.00 90.62 159 MET A C 1
ATOM 1277 O O . MET A 1 159 ? -3.688 0.411 17.837 1.00 90.62 159 MET A O 1
ATOM 1281 N N . ALA A 1 160 ? -3.982 -1.762 18.291 1.00 91.19 160 ALA A N 1
ATOM 1282 C CA . ALA A 1 160 ? -2.574 -2.118 18.144 1.00 91.19 160 ALA A CA 1
ATOM 1283 C C . ALA A 1 160 ? -2.087 -1.957 16.693 1.00 91.19 160 ALA A C 1
ATOM 1285 O O . ALA A 1 160 ? -0.990 -1.450 16.459 1.00 91.19 160 ALA A O 1
ATOM 1286 N N . GLN A 1 161 ? -2.908 -2.346 15.713 1.00 94.56 161 GLN A N 1
ATOM 1287 C CA . GLN A 1 161 ? -2.559 -2.249 14.294 1.00 94.56 161 GLN A CA 1
ATOM 1288 C C . GLN A 1 161 ? -2.632 -0.809 13.764 1.00 94.56 161 GLN A C 1
ATOM 1290 O O . GLN A 1 161 ? -1.772 -0.389 12.986 1.00 94.56 161 GLN A O 1
ATOM 1295 N N . TRP A 1 162 ? -3.666 -0.061 14.153 1.00 92.88 162 TRP A N 1
ATOM 1296 C CA . TRP A 1 162 ? -4.020 1.218 13.535 1.00 92.88 162 TRP A CA 1
ATOM 1297 C C . TRP A 1 162 ? -3.740 2.443 14.405 1.00 92.88 162 TRP A C 1
ATOM 1299 O O . TRP A 1 162 ? -3.704 3.561 13.885 1.00 92.88 162 TRP A O 1
ATOM 1309 N N . GLY A 1 163 ? -3.495 2.257 15.703 1.00 89.50 163 GLY A N 1
ATOM 1310 C CA . GLY A 1 163 ? -3.352 3.343 16.673 1.00 89.50 163 GLY A CA 1
ATOM 1311 C C . GLY A 1 163 ? -2.246 4.336 16.322 1.00 89.50 163 GLY A C 1
ATOM 1312 O O . GLY A 1 163 ? -2.446 5.538 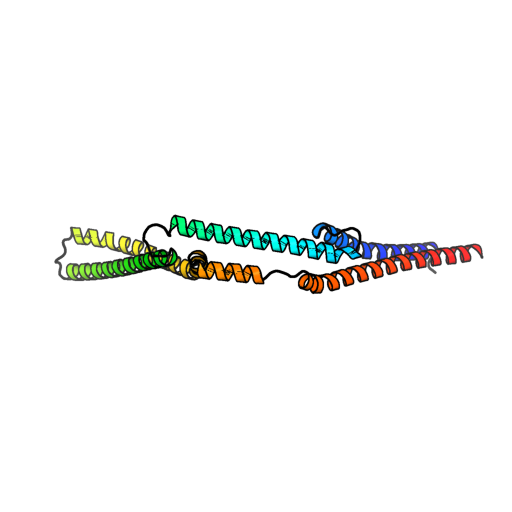16.473 1.00 89.50 163 GLY A O 1
ATOM 1313 N N . VAL A 1 164 ? -1.129 3.858 15.764 1.00 90.25 164 VAL A N 1
ATOM 1314 C CA . VAL A 1 164 ? -0.009 4.713 15.328 1.00 90.25 164 VAL A CA 1
ATOM 1315 C C . VAL A 1 164 ? -0.417 5.629 14.169 1.00 90.25 164 VAL A C 1
ATOM 1317 O O . VAL A 1 164 ? -0.068 6.805 14.154 1.00 90.25 164 VAL A O 1
ATOM 1320 N N . TYR A 1 165 ? -1.198 5.133 13.204 1.00 91.06 165 TYR A N 1
ATOM 1321 C CA . TYR A 1 165 ? -1.684 5.965 12.096 1.00 91.06 165 TYR A CA 1
ATOM 1322 C C . TYR A 1 165 ? -2.740 6.963 12.563 1.00 91.06 165 TYR A C 1
ATOM 1324 O O . TYR A 1 165 ? -2.795 8.087 12.069 1.00 91.06 165 TYR A O 1
ATOM 1332 N N . PHE A 1 166 ? -3.570 6.568 13.527 1.00 89.50 166 PHE A N 1
ATOM 1333 C CA . PHE A 1 166 ? -4.532 7.477 14.133 1.00 89.50 166 PHE A CA 1
ATOM 1334 C C . PHE A 1 166 ? -3.821 8.609 14.882 1.00 89.50 166 PHE A C 1
ATOM 1336 O O . PHE A 1 166 ? -4.177 9.770 14.701 1.00 89.50 166 PHE A O 1
ATOM 1343 N N . GLN A 1 167 ? -2.785 8.285 15.661 1.00 88.44 167 GLN A N 1
ATOM 1344 C CA . GLN A 1 167 ? -1.935 9.258 16.352 1.00 88.44 167 GLN A CA 1
ATOM 1345 C C . GLN A 1 167 ? -1.301 10.242 15.361 1.00 88.44 167 GLN A C 1
ATOM 1347 O O . GLN A 1 167 ? -1.460 11.454 15.511 1.00 88.44 167 GLN A O 1
ATOM 1352 N N . LEU A 1 168 ? -0.734 9.715 14.274 1.00 90.31 168 LEU A N 1
ATOM 1353 C CA . LEU A 1 168 ? -0.144 10.501 13.195 1.00 90.31 168 LEU A CA 1
ATOM 1354 C C . LEU A 1 168 ? -1.128 11.491 12.555 1.00 90.31 168 LEU A C 1
ATOM 1356 O O . LEU A 1 168 ? -0.743 12.595 12.178 1.00 90.31 168 LEU A O 1
ATOM 1360 N N . LEU A 1 169 ? -2.391 11.092 12.383 1.00 90.38 169 LEU A N 1
ATOM 1361 C CA . LEU A 1 169 ? -3.431 11.934 11.782 1.00 90.38 169 LEU A CA 1
ATOM 1362 C C . LEU A 1 169 ? -4.057 12.917 12.781 1.00 90.38 169 LEU A C 1
ATOM 1364 O O . LEU A 1 169 ? -4.519 13.989 12.371 1.00 90.38 169 LEU A O 1
ATOM 1368 N N . ALA A 1 170 ? -4.095 12.548 14.062 1.00 87.56 170 ALA A N 1
ATOM 1369 C CA . ALA A 1 170 ? -4.651 13.350 15.146 1.00 87.56 170 ALA A CA 1
ATOM 1370 C C . ALA A 1 170 ? -3.688 14.446 15.625 1.00 87.56 170 ALA A C 1
ATOM 1372 O O . ALA A 1 170 ? -4.148 15.531 15.981 1.00 87.56 170 ALA A O 1
ATOM 1373 N N . SER A 1 171 ? -2.378 14.185 15.600 1.00 86.62 171 SER A N 1
ATOM 1374 C CA . SER A 1 171 ? -1.336 15.122 16.025 1.00 86.62 171 SER A CA 1
ATOM 1375 C C . SER A 1 171 ? -0.862 16.008 14.873 1.00 86.62 171 SER A C 1
ATOM 1377 O O . SER A 1 171 ? -0.358 15.535 13.853 1.00 86.62 171 SER A O 1
ATOM 1379 N N . GLU A 1 172 ? -0.982 17.326 15.040 1.00 85.50 172 GLU A N 1
ATOM 1380 C CA . GLU A 1 172 ? -0.485 18.295 14.056 1.00 85.50 172 GLU A CA 1
ATOM 1381 C C . GLU A 1 172 ? 1.049 18.280 13.943 1.00 85.50 172 GLU A C 1
ATOM 1383 O O . GLU A 1 172 ? 1.594 18.462 12.850 1.00 85.50 172 GLU A O 1
ATOM 1388 N N . GLU A 1 173 ? 1.746 18.008 15.046 1.00 88.44 173 GLU A N 1
ATOM 1389 C CA . GLU A 1 173 ? 3.206 17.925 15.095 1.00 88.44 173 GLU A CA 1
ATOM 1390 C C . GLU A 1 173 ? 3.733 16.699 14.336 1.00 88.44 173 GLU A C 1
ATOM 1392 O O . GLU A 1 173 ? 4.620 16.814 13.480 1.00 88.44 173 GLU A O 1
ATOM 1397 N N . GLU A 1 174 ? 3.154 15.523 14.594 1.00 89.69 174 GLU A N 1
ATOM 1398 C CA . GLU A 1 174 ? 3.557 14.287 13.918 1.00 89.69 174 GLU A CA 1
ATOM 1399 C C . GLU A 1 174 ? 3.228 14.337 12.428 1.00 89.69 174 GLU A C 1
ATOM 1401 O O . GLU A 1 174 ? 4.062 13.971 11.590 1.00 89.69 174 GLU A O 1
ATOM 1406 N N . LEU A 1 175 ? 2.051 14.868 12.083 1.00 90.44 175 LEU A N 1
ATOM 1407 C CA . LEU A 1 175 ? 1.665 15.105 10.700 1.00 90.44 175 LEU A CA 1
ATOM 1408 C C . LEU A 1 175 ? 2.660 16.037 9.999 1.00 90.44 175 LEU A C 1
ATOM 1410 O O . LEU A 1 175 ? 3.105 15.745 8.888 1.00 90.44 175 LEU A O 1
ATOM 1414 N N . SER A 1 176 ? 3.045 17.139 10.643 1.00 90.50 176 SER A N 1
ATOM 1415 C CA . SER A 1 176 ? 4.019 18.086 10.088 1.00 90.50 176 SER A CA 1
ATOM 1416 C C . SER A 1 176 ? 5.381 17.428 9.870 1.00 90.50 176 SER A C 1
ATOM 1418 O O . SER A 1 176 ? 5.990 17.598 8.810 1.00 90.50 176 SER A O 1
ATOM 1420 N N . THR A 1 177 ? 5.819 16.595 10.815 1.00 93.06 177 THR A N 1
ATOM 1421 C CA . THR A 1 177 ? 7.062 15.822 10.704 1.00 93.06 177 THR A CA 1
ATOM 1422 C C . THR A 1 177 ? 7.008 14.817 9.551 1.00 93.06 177 THR A C 1
ATOM 1424 O O . THR A 1 177 ? 7.967 14.705 8.783 1.00 93.06 177 THR A O 1
ATOM 1427 N N . LEU A 1 178 ? 5.891 14.105 9.369 1.00 91.06 178 LEU A N 1
ATOM 1428 C CA . LEU A 1 178 ? 5.696 13.208 8.225 1.00 91.06 178 LEU A CA 1
ATOM 1429 C C . LEU A 1 178 ? 5.745 13.974 6.901 1.00 91.06 178 LEU A C 1
ATOM 1431 O O . LEU A 1 178 ? 6.407 13.534 5.958 1.00 91.06 178 LEU A O 1
ATOM 1435 N N . LEU A 1 179 ? 5.055 15.111 6.815 1.00 91.50 179 LEU A N 1
ATOM 1436 C CA . LEU A 1 179 ? 5.032 15.929 5.604 1.00 91.50 179 LEU A CA 1
ATOM 1437 C C . LEU A 1 179 ? 6.428 16.457 5.252 1.00 91.50 179 LEU A C 1
ATOM 1439 O O . LEU A 1 179 ? 6.787 16.490 4.070 1.00 91.50 179 LEU A O 1
ATOM 1443 N N . GLU A 1 180 ? 7.237 16.804 6.251 1.00 92.38 180 GLU A N 1
ATOM 1444 C CA . GLU A 1 180 ? 8.623 17.213 6.037 1.00 92.38 180 GLU A CA 1
ATOM 1445 C C . GLU A 1 180 ? 9.505 16.028 5.603 1.00 92.38 180 GLU A C 1
ATOM 1447 O O . GLU A 1 180 ? 10.249 16.142 4.627 1.00 92.38 180 GLU A O 1
ATOM 1452 N N . LYS A 1 181 ? 9.347 14.837 6.196 1.00 90.69 181 LYS A N 1
ATOM 1453 C CA . LYS A 1 181 ? 10.028 13.614 5.719 1.00 90.69 181 LYS A CA 1
ATOM 1454 C C . LYS A 1 181 ? 9.650 13.265 4.272 1.00 90.69 181 LYS A C 1
ATOM 1456 O O . LYS A 1 181 ? 10.521 12.972 3.451 1.00 90.69 181 LYS A O 1
ATOM 1461 N N . LEU A 1 182 ? 8.370 13.375 3.907 1.00 87.81 182 LEU A N 1
ATOM 1462 C CA . LEU A 1 182 ? 7.895 13.194 2.526 1.00 87.81 182 LEU A CA 1
ATOM 1463 C C . LEU A 1 182 ? 8.490 14.233 1.565 1.00 87.81 182 LEU A C 1
ATOM 1465 O O . LEU A 1 182 ? 8.746 13.943 0.390 1.00 87.81 182 LEU A O 1
ATOM 1469 N N . ARG A 1 183 ? 8.721 15.457 2.045 1.00 87.50 183 ARG A N 1
ATOM 1470 C CA . ARG A 1 183 ? 9.394 16.504 1.275 1.00 87.50 183 ARG A CA 1
ATOM 1471 C C . ARG A 1 183 ? 10.864 16.158 1.035 1.00 87.50 183 ARG A C 1
ATOM 1473 O O . ARG A 1 183 ? 11.326 16.342 -0.095 1.00 87.50 183 ARG A O 1
ATOM 1480 N N . GLN A 1 184 ? 11.552 15.634 2.049 1.00 87.00 184 GLN A N 1
ATOM 1481 C CA . GLN A 1 184 ? 12.959 15.223 1.995 1.00 87.00 184 GLN A CA 1
ATOM 1482 C C . GLN A 1 184 ? 13.186 14.000 1.092 1.00 87.00 184 GLN A C 1
ATOM 1484 O O . GLN A 1 184 ? 14.177 13.953 0.369 1.00 87.00 184 GLN A O 1
ATOM 1489 N N . HIS A 1 185 ? 12.239 13.060 1.017 1.00 80.56 185 HIS A N 1
ATOM 1490 C CA . HIS A 1 185 ? 12.275 11.909 0.095 1.00 80.56 185 HIS A CA 1
ATOM 1491 C C . HIS A 1 185 ? 11.958 12.253 -1.374 1.00 80.56 185 HIS A C 1
ATOM 1493 O O . HIS A 1 185 ? 11.402 11.456 -2.135 1.00 80.56 185 HIS A O 1
ATOM 1499 N N . LYS A 1 186 ? 12.323 13.456 -1.822 1.00 86.44 186 LYS A N 1
ATOM 1500 C CA . LYS A 1 186 ? 12.249 13.830 -3.233 1.00 86.44 186 LYS A CA 1
ATOM 1501 C C . LYS A 1 186 ? 13.335 13.087 -4.009 1.00 86.44 186 LYS A C 1
ATOM 1503 O O . LYS A 1 186 ? 14.519 13.272 -3.746 1.00 86.44 186 LYS A O 1
ATOM 1508 N N . PHE A 1 187 ? 12.947 12.343 -5.043 1.00 85.44 187 PHE A N 1
ATOM 1509 C CA . PHE A 1 187 ? 13.928 11.873 -6.015 1.00 85.44 187 PHE A CA 1
ATOM 1510 C C . PHE A 1 187 ? 14.546 13.071 -6.738 1.00 85.44 187 PHE A C 1
ATOM 1512 O O . PHE A 1 187 ? 13.851 13.865 -7.385 1.00 85.44 187 PHE A O 1
ATOM 1519 N N . THR A 1 188 ? 15.860 13.228 -6.608 1.00 87.62 188 THR A N 1
ATOM 1520 C CA . THR A 1 188 ? 16.604 14.218 -7.382 1.00 87.62 188 THR A CA 1
ATOM 1521 C C . THR A 1 188 ? 16.773 13.722 -8.813 1.00 87.62 188 THR A C 1
ATOM 1523 O O . THR A 1 188 ? 16.789 12.520 -9.078 1.00 87.62 188 THR A O 1
ATOM 1526 N N . LYS A 1 189 ? 16.887 14.667 -9.754 1.00 90.38 189 LYS A N 1
ATOM 1527 C CA . LYS A 1 189 ? 17.171 14.352 -11.163 1.00 90.38 189 LYS A CA 1
ATOM 1528 C C . LYS A 1 189 ? 18.422 13.494 -11.276 1.00 90.38 189 LYS A C 1
ATOM 1530 O O . LYS A 1 189 ? 18.373 12.418 -11.849 1.00 90.38 189 LYS A O 1
ATOM 1535 N N . THR A 1 190 ? 19.464 13.929 -10.581 1.00 91.81 190 THR A N 1
ATOM 1536 C CA . THR A 1 190 ? 20.769 13.280 -10.526 1.00 91.81 190 THR A CA 1
ATOM 1537 C C . THR A 1 190 ? 20.697 11.852 -9.991 1.00 91.81 190 THR A C 1
ATOM 1539 O O . THR A 1 190 ? 21.263 10.952 -10.595 1.00 91.81 190 THR A O 1
ATOM 1542 N N . ALA A 1 191 ? 19.953 11.591 -8.909 1.00 91.88 191 ALA A N 1
ATOM 1543 C CA . ALA A 1 191 ? 19.820 10.234 -8.373 1.00 91.88 191 ALA A CA 1
ATOM 1544 C C . ALA A 1 191 ? 19.092 9.284 -9.339 1.00 91.88 191 ALA A C 1
ATOM 1546 O O . ALA A 1 191 ? 19.425 8.101 -9.408 1.00 91.88 191 ALA A O 1
ATOM 1547 N N . LEU A 1 192 ? 18.102 9.794 -10.079 1.00 92.75 192 LEU A N 1
ATOM 1548 C CA . LEU A 1 192 ? 17.399 9.022 -11.102 1.00 92.75 192 LEU A CA 1
ATOM 1549 C C . LEU A 1 192 ? 18.279 8.797 -12.336 1.00 92.75 192 LEU A C 1
ATOM 1551 O O . LEU A 1 192 ? 18.337 7.676 -12.829 1.00 92.75 192 LEU A O 1
ATOM 1555 N N . GLU A 1 193 ? 18.995 9.822 -12.797 1.00 93.81 193 GLU A N 1
ATOM 1556 C CA . GLU A 1 193 ? 19.942 9.740 -13.917 1.00 93.81 193 GLU A CA 1
ATOM 1557 C C . GLU A 1 193 ? 21.048 8.726 -13.642 1.00 93.81 193 GLU A C 1
ATOM 1559 O O . GLU A 1 193 ? 21.251 7.822 -14.451 1.00 93.81 193 GLU A O 1
ATOM 1564 N N . ASN A 1 194 ? 21.669 8.788 -12.462 1.00 94.94 194 ASN A N 1
ATOM 1565 C CA . ASN A 1 194 ? 22.728 7.864 -12.048 1.00 94.94 194 ASN A CA 1
ATOM 1566 C C . ASN A 1 194 ? 22.285 6.391 -12.085 1.00 94.94 194 ASN A C 1
ATOM 1568 O O . ASN A 1 194 ? 23.117 5.505 -12.263 1.00 94.94 194 ASN A O 1
ATOM 1572 N N . LYS A 1 195 ? 20.984 6.116 -11.923 1.00 94.31 195 LYS A N 1
ATOM 1573 C CA . LYS A 1 195 ? 20.418 4.763 -12.020 1.00 94.31 195 LYS A CA 1
ATOM 1574 C C . LYS A 1 195 ? 19.947 4.411 -13.431 1.00 94.31 195 LYS A C 1
ATOM 1576 O O . LYS A 1 195 ? 20.135 3.280 -13.865 1.00 94.31 195 LYS A O 1
ATOM 1581 N N . ALA A 1 196 ? 19.317 5.350 -14.133 1.00 93.50 196 ALA A N 1
ATOM 1582 C CA . ALA A 1 196 ? 18.683 5.098 -15.423 1.00 93.50 196 ALA A CA 1
ATOM 1583 C C . ALA A 1 196 ? 19.691 5.051 -16.580 1.00 93.50 196 ALA A C 1
ATOM 1585 O O . ALA A 1 196 ? 19.601 4.162 -17.424 1.00 93.50 196 ALA A O 1
ATOM 1586 N N . ILE A 1 197 ? 20.657 5.975 -16.612 1.00 94.94 197 ILE A N 1
ATOM 1587 C CA . ILE A 1 197 ? 21.661 6.081 -17.682 1.00 94.94 197 ILE A CA 1
ATOM 1588 C C . ILE A 1 197 ? 22.398 4.756 -17.930 1.00 94.94 197 ILE A C 1
ATOM 1590 O O . ILE A 1 197 ? 22.369 4.307 -19.072 1.00 94.94 197 ILE A O 1
ATOM 1594 N N . PRO A 1 198 ? 22.997 4.077 -16.929 1.00 96.62 198 PRO A N 1
ATOM 1595 C CA . PRO A 1 198 ? 23.752 2.849 -17.195 1.00 96.62 198 PRO A CA 1
ATOM 1596 C C . PRO A 1 198 ? 22.877 1.710 -17.732 1.00 96.62 198 PRO A C 1
ATOM 1598 O O . PRO A 1 198 ? 23.346 0.891 -18.517 1.00 96.62 198 PRO A O 1
ATOM 1601 N N . VAL A 1 199 ? 21.601 1.652 -17.338 1.00 95.94 199 VAL A N 1
ATOM 1602 C CA . VAL A 1 199 ? 20.660 0.642 -17.842 1.00 95.94 199 VAL A CA 1
ATOM 1603 C C . VAL A 1 199 ? 20.307 0.926 -19.298 1.00 95.94 199 VAL A C 1
ATOM 1605 O O . VAL A 1 199 ? 20.392 0.028 -20.130 1.00 95.94 199 VAL A O 1
ATOM 1608 N N . PHE A 1 200 ? 19.955 2.172 -19.624 1.00 95.81 200 PHE A N 1
ATOM 1609 C CA . PHE A 1 200 ? 19.646 2.546 -21.003 1.00 95.81 200 PHE A CA 1
ATOM 1610 C C . PHE A 1 200 ? 20.860 2.433 -21.920 1.00 95.81 200 PHE A C 1
ATOM 1612 O O . PHE A 1 200 ? 20.697 1.958 -23.038 1.00 95.81 200 PHE A O 1
ATOM 1619 N N . GLN A 1 201 ? 22.059 2.777 -21.443 1.00 95.75 201 GLN A N 1
ATOM 1620 C CA . GLN A 1 201 ? 23.286 2.612 -22.217 1.00 95.75 201 GLN A CA 1
ATOM 1621 C C . GLN A 1 201 ? 23.494 1.147 -22.609 1.00 95.75 201 GLN A C 1
ATOM 1623 O O . GLN A 1 201 ? 23.617 0.858 -23.789 1.00 95.75 201 GLN A O 1
ATOM 1628 N N . ARG A 1 202 ? 23.377 0.207 -21.660 1.00 95.75 202 ARG A N 1
ATOM 1629 C CA . ARG A 1 202 ? 23.481 -1.233 -21.961 1.00 95.75 202 ARG A CA 1
ATOM 1630 C C . ARG A 1 202 ? 22.465 -1.703 -22.998 1.00 95.75 202 ARG A C 1
ATOM 1632 O O . ARG A 1 202 ? 22.785 -2.527 -23.843 1.00 95.75 202 ARG A O 1
ATOM 1639 N N . ILE A 1 203 ? 21.236 -1.191 -22.942 1.00 93.94 203 ILE A N 1
ATOM 1640 C CA . ILE A 1 203 ? 20.203 -1.540 -23.924 1.00 93.94 203 ILE A CA 1
ATOM 1641 C C . ILE A 1 203 ? 20.570 -0.998 -25.313 1.00 93.94 203 ILE A C 1
ATOM 1643 O O . ILE A 1 203 ? 20.351 -1.679 -26.313 1.00 93.94 203 ILE A O 1
ATOM 1647 N N . ILE A 1 204 ? 21.121 0.216 -25.381 1.00 93.81 204 ILE A N 1
ATOM 1648 C CA . ILE A 1 204 ? 21.591 0.833 -26.628 1.00 93.81 204 ILE A CA 1
ATOM 1649 C C . ILE A 1 204 ? 22.785 0.061 -27.198 1.00 93.81 204 ILE A C 1
ATOM 1651 O O . ILE A 1 204 ? 22.815 -0.194 -28.403 1.00 93.81 204 ILE A O 1
ATOM 1655 N N . ASP A 1 205 ? 23.716 -0.360 -26.345 1.00 94.81 205 ASP A N 1
ATOM 1656 C CA . ASP A 1 205 ? 24.877 -1.160 -26.736 1.00 94.81 205 ASP A CA 1
ATOM 1657 C C . ASP A 1 205 ? 24.415 -2.506 -27.317 1.00 94.81 205 ASP A C 1
ATOM 1659 O O . ASP A 1 205 ? 24.728 -2.817 -28.464 1.00 94.81 205 ASP A O 1
ATOM 1663 N N . MET A 1 206 ? 23.535 -3.231 -26.610 1.00 92.75 206 MET A N 1
ATOM 1664 C CA . MET A 1 206 ? 22.939 -4.484 -27.102 1.00 92.75 206 MET A CA 1
ATOM 1665 C C . MET A 1 206 ? 22.182 -4.307 -28.423 1.00 92.75 206 MET A C 1
ATOM 1667 O O . MET A 1 206 ? 22.217 -5.179 -29.288 1.00 92.75 206 MET A O 1
ATOM 1671 N N . TYR A 1 207 ? 21.476 -3.185 -28.593 1.00 90.75 207 TYR A N 1
ATOM 1672 C CA . TYR A 1 207 ? 20.811 -2.863 -29.854 1.00 90.75 207 TYR A CA 1
ATOM 1673 C C . TYR A 1 207 ? 21.827 -2.718 -30.992 1.00 90.75 207 TYR A C 1
ATOM 1675 O O . TYR A 1 207 ? 21.607 -3.227 -32.088 1.00 90.75 207 TYR A O 1
ATOM 1683 N N . THR A 1 208 ? 22.927 -2.015 -30.731 1.00 93.06 208 THR A N 1
ATOM 1684 C CA . THR A 1 208 ? 23.982 -1.748 -31.716 1.00 93.06 208 THR A CA 1
ATOM 1685 C C . THR A 1 208 ? 24.711 -3.034 -32.104 1.00 93.06 208 THR A C 1
ATOM 1687 O O . THR A 1 208 ? 24.917 -3.283 -33.289 1.00 93.06 208 THR A O 1
ATOM 1690 N N . GLU A 1 209 ? 25.020 -3.893 -31.130 1.00 92.88 209 GLU A N 1
ATOM 1691 C CA . GLU A 1 209 ? 25.595 -5.223 -31.367 1.00 92.88 209 GLU A CA 1
ATOM 1692 C C . GLU A 1 209 ? 24.659 -6.105 -32.201 1.00 92.88 209 GLU A C 1
ATOM 1694 O O . GLU A 1 209 ? 25.087 -6.731 -33.170 1.00 92.88 209 GLU A O 1
ATOM 1699 N N . ARG A 1 210 ? 23.361 -6.111 -31.879 1.00 92.62 210 ARG A N 1
ATOM 1700 C CA . ARG A 1 210 ? 22.343 -6.831 -32.654 1.00 92.62 210 ARG A CA 1
ATOM 1701 C C . ARG A 1 210 ? 22.303 -6.358 -34.107 1.00 92.62 210 ARG A C 1
ATOM 1703 O O . ARG A 1 210 ? 22.243 -7.192 -35.008 1.00 92.62 210 ARG A O 1
ATOM 1710 N N . ASP A 1 211 ? 22.337 -5.050 -34.351 1.00 91.94 211 ASP A N 1
ATOM 1711 C CA . ASP A 1 211 ? 22.346 -4.511 -35.716 1.00 91.94 211 ASP A CA 1
ATOM 1712 C C . ASP A 1 211 ? 23.622 -4.887 -36.474 1.00 91.94 211 ASP A C 1
ATOM 1714 O O . ASP A 1 211 ? 23.538 -5.240 -37.651 1.00 91.94 211 ASP A O 1
ATOM 1718 N N . ALA A 1 212 ? 24.776 -4.888 -35.801 1.00 93.81 212 ALA A N 1
ATOM 1719 C CA . ALA A 1 212 ? 26.034 -5.342 -36.384 1.00 93.81 212 ALA A CA 1
ATOM 1720 C C . ALA A 1 212 ? 25.980 -6.827 -36.781 1.00 93.81 212 ALA A C 1
ATOM 1722 O O . ALA A 1 212 ? 26.359 -7.161 -37.900 1.00 93.81 212 ALA A O 1
ATOM 1723 N N . ILE A 1 213 ? 25.433 -7.699 -35.923 1.00 90.56 213 ILE A N 1
ATOM 1724 C CA . ILE A 1 213 ? 25.267 -9.136 -36.210 1.00 90.56 213 ILE A CA 1
ATOM 1725 C C . ILE A 1 213 ? 24.353 -9.356 -37.419 1.00 90.56 213 ILE A C 1
ATOM 1727 O O . ILE A 1 213 ? 24.677 -10.139 -38.311 1.00 90.56 213 ILE A O 1
ATOM 1731 N N . VAL A 1 214 ? 23.209 -8.665 -37.473 1.00 89.69 214 VAL A N 1
ATOM 1732 C CA . VAL A 1 214 ? 22.269 -8.789 -38.599 1.00 89.69 214 VAL A CA 1
ATOM 1733 C C . VAL A 1 214 ? 22.902 -8.279 -39.894 1.00 89.69 214 VAL A C 1
ATOM 1735 O O . VAL A 1 214 ? 22.776 -8.927 -40.936 1.00 89.69 214 VAL A O 1
ATOM 1738 N N . PHE A 1 215 ? 23.603 -7.144 -39.834 1.00 91.44 215 PHE A N 1
ATOM 1739 C CA . PHE A 1 215 ? 24.309 -6.580 -40.979 1.00 91.44 215 PHE A CA 1
ATOM 1740 C C . PHE A 1 215 ? 25.413 -7.517 -41.482 1.00 91.44 215 PHE A C 1
ATOM 1742 O O . PHE A 1 215 ? 25.463 -7.816 -42.674 1.00 91.44 215 PHE A O 1
ATOM 1749 N N . GLU A 1 216 ? 26.262 -8.024 -40.588 1.00 91.56 216 GLU A N 1
ATOM 1750 C CA . GLU A 1 216 ? 27.353 -8.931 -40.939 1.00 91.56 216 GLU A CA 1
ATOM 1751 C C . GLU A 1 216 ? 26.835 -10.264 -41.485 1.00 91.56 216 GLU A C 1
ATOM 1753 O O . GLU A 1 216 ? 27.338 -10.732 -42.504 1.00 91.56 216 GLU A O 1
ATOM 1758 N N . SER A 1 217 ? 25.782 -10.827 -40.884 1.00 88.25 217 SER A N 1
ATOM 1759 C CA . SER A 1 217 ? 25.119 -12.028 -41.399 1.00 88.25 217 SER A CA 1
ATOM 1760 C C . SER A 1 217 ? 24.608 -11.822 -42.825 1.00 88.25 217 SER A C 1
ATOM 1762 O O . SER A 1 217 ? 24.785 -12.700 -43.666 1.00 88.25 217 SER A O 1
ATOM 1764 N N . SER A 1 218 ? 23.997 -10.667 -43.103 1.00 87.88 218 SER A N 1
ATOM 1765 C CA . SER A 1 218 ? 23.474 -10.350 -44.438 1.00 87.88 218 SER A CA 1
ATOM 1766 C C . SER A 1 218 ? 24.611 -10.140 -45.444 1.00 87.88 218 SER A C 1
ATOM 1768 O O . SER A 1 218 ? 24.555 -10.635 -46.567 1.00 87.88 218 SER A O 1
ATOM 1770 N N . ARG A 1 219 ? 25.683 -9.446 -45.034 1.00 90.88 219 ARG A N 1
ATOM 1771 C CA . ARG A 1 219 ? 26.884 -9.226 -45.854 1.00 90.88 219 ARG A CA 1
ATOM 1772 C C . ARG A 1 219 ? 27.554 -10.546 -46.234 1.00 90.88 219 ARG A C 1
ATOM 1774 O O . ARG A 1 219 ? 27.845 -10.752 -47.406 1.00 90.88 219 ARG A O 1
ATOM 1781 N N . LEU A 1 220 ? 27.788 -11.426 -45.260 1.00 86.19 220 LEU A N 1
ATOM 1782 C CA . LEU A 1 220 ? 28.396 -12.737 -45.498 1.00 86.19 220 LEU A CA 1
ATOM 1783 C C . LEU A 1 220 ? 27.522 -13.596 -46.416 1.00 86.19 220 LEU A C 1
ATOM 1785 O O . LEU A 1 220 ? 28.054 -14.236 -47.320 1.00 86.19 220 LEU A O 1
ATOM 1789 N N . GLY A 1 221 ? 26.196 -13.567 -46.237 1.00 82.94 221 GLY A N 1
ATOM 1790 C CA . GLY A 1 221 ? 25.252 -14.218 -47.150 1.00 82.94 221 GLY A CA 1
ATOM 1791 C C . GLY A 1 221 ? 25.449 -13.765 -48.600 1.00 82.94 221 GLY A C 1
ATOM 1792 O O . GLY A 1 221 ? 25.711 -14.593 -49.471 1.00 82.94 221 GLY A O 1
ATOM 1793 N N . LEU A 1 222 ? 25.443 -12.449 -48.838 1.00 85.75 222 LEU A N 1
ATOM 1794 C CA . LEU A 1 222 ? 25.660 -11.865 -50.168 1.00 85.75 222 LEU A CA 1
ATOM 1795 C C . LEU A 1 222 ? 27.045 -12.190 -50.754 1.00 85.75 222 LEU A C 1
ATOM 1797 O O . LEU A 1 222 ? 27.166 -12.455 -51.948 1.00 85.75 222 LEU A O 1
ATOM 1801 N N . GLU A 1 223 ? 28.101 -12.180 -49.939 1.00 85.38 223 GLU A N 1
ATOM 1802 C CA . GLU A 1 223 ? 29.454 -12.541 -50.386 1.00 85.38 223 GLU A CA 1
ATOM 1803 C C . GLU A 1 223 ? 29.549 -14.011 -50.800 1.00 85.38 223 GLU A C 1
ATOM 1805 O O . GLU A 1 223 ? 30.195 -14.332 -51.801 1.00 85.38 223 GLU A O 1
ATOM 1810 N N . HIS A 1 224 ? 28.897 -14.910 -50.062 1.00 81.19 224 HIS A N 1
ATOM 1811 C CA . HIS A 1 224 ? 28.829 -16.321 -50.427 1.00 81.19 224 HIS A CA 1
ATOM 1812 C C . HIS A 1 224 ? 28.049 -16.532 -51.729 1.00 81.19 224 HIS A C 1
ATOM 1814 O O . HIS A 1 224 ? 28.533 -17.257 -52.599 1.00 81.19 224 HIS A O 1
ATOM 1820 N N . GLU A 1 225 ? 26.914 -15.852 -51.909 1.00 79.44 225 GLU A N 1
ATOM 1821 C CA . GLU A 1 225 ? 26.146 -15.872 -53.161 1.00 79.44 225 GLU A CA 1
ATOM 1822 C C . GLU A 1 225 ? 26.972 -15.367 -54.353 1.00 79.44 225 GLU A C 1
ATOM 1824 O O . GLU A 1 225 ? 27.042 -16.025 -55.394 1.00 79.44 225 GLU A O 1
ATOM 1829 N N . ALA A 1 226 ? 27.650 -14.226 -54.197 1.00 83.81 226 ALA A N 1
ATOM 1830 C CA . ALA A 1 226 ? 28.451 -13.616 -55.255 1.00 83.81 226 ALA A CA 1
ATOM 1831 C C . ALA A 1 226 ? 29.659 -14.483 -55.649 1.00 83.81 226 ALA A C 1
ATOM 1833 O O . ALA A 1 226 ? 29.910 -14.699 -56.838 1.00 83.81 226 ALA A O 1
ATOM 1834 N N . ASN A 1 227 ? 30.390 -15.015 -54.663 1.00 80.19 227 ASN A N 1
ATOM 1835 C CA . ASN A 1 227 ? 31.518 -15.917 -54.904 1.00 80.19 227 ASN A CA 1
ATOM 1836 C C . ASN A 1 227 ? 31.071 -17.210 -55.590 1.00 80.19 227 ASN A C 1
ATOM 1838 O O . ASN A 1 227 ? 31.778 -17.724 -56.459 1.00 80.19 227 ASN A O 1
ATOM 1842 N N . TRP A 1 228 ? 29.894 -17.720 -55.230 1.00 72.25 228 TRP A N 1
ATOM 1843 C CA . TRP A 1 228 ? 29.333 -18.913 -55.845 1.00 72.25 228 TRP A CA 1
ATOM 1844 C C . TRP A 1 228 ? 28.927 -18.672 -57.305 1.00 72.25 228 TRP A C 1
ATOM 1846 O O . TRP A 1 228 ? 29.356 -19.426 -58.179 1.00 72.25 228 TRP A O 1
ATOM 1856 N N . LEU A 1 229 ? 28.206 -17.585 -57.607 1.00 78.06 229 LEU A N 1
ATOM 1857 C CA . LEU A 1 229 ? 27.871 -17.204 -58.989 1.00 78.06 229 LEU A CA 1
ATOM 1858 C C . LEU A 1 229 ? 29.130 -17.028 -59.851 1.00 78.06 229 LEU A C 1
ATOM 1860 O O . LEU A 1 229 ? 29.172 -17.448 -61.009 1.00 78.06 229 LEU A O 1
ATOM 1864 N N . ALA A 1 230 ? 30.188 -16.449 -59.280 1.00 79.31 230 ALA A N 1
ATOM 1865 C CA . ALA A 1 230 ? 31.468 -16.293 -59.961 1.00 79.31 230 ALA A CA 1
ATOM 1866 C C . ALA A 1 230 ? 32.179 -17.631 -60.243 1.00 79.31 230 ALA A C 1
ATOM 1868 O O . ALA A 1 230 ? 32.927 -17.717 -61.216 1.00 79.31 230 ALA A O 1
ATOM 1869 N N . GLN A 1 231 ? 31.971 -18.664 -59.420 1.00 74.56 231 GLN A N 1
ATOM 1870 C CA . GLN A 1 231 ? 32.505 -20.014 -59.642 1.00 74.56 231 GLN A CA 1
ATOM 1871 C C . GLN A 1 231 ? 31.659 -20.816 -60.637 1.00 74.56 231 GLN A C 1
ATOM 1873 O O . GLN A 1 231 ? 32.226 -21.478 -61.502 1.00 74.56 231 GLN A O 1
ATOM 1878 N N . ALA A 1 232 ? 30.328 -20.720 -60.561 1.00 70.69 232 ALA A N 1
ATOM 1879 C CA . ALA A 1 232 ? 29.412 -21.393 -61.482 1.00 70.69 232 ALA A CA 1
ATOM 1880 C C . ALA A 1 232 ? 29.597 -20.927 -62.938 1.00 70.69 232 ALA A C 1
ATOM 1882 O O . ALA A 1 232 ? 29.516 -21.737 -63.850 1.00 70.69 232 ALA A O 1
ATOM 1883 N N . ASN A 1 233 ? 29.935 -19.650 -63.153 1.00 67.19 233 ASN A N 1
ATOM 1884 C CA . ASN A 1 233 ? 30.205 -19.083 -64.482 1.00 67.19 233 ASN A CA 1
ATOM 1885 C C . ASN A 1 233 ? 31.601 -19.420 -65.055 1.00 67.19 233 ASN A C 1
ATOM 1887 O O . ASN A 1 233 ? 31.943 -18.946 -66.138 1.00 67.19 233 ASN A O 1
ATOM 1891 N N . ARG A 1 234 ? 32.445 -20.161 -64.322 1.00 60.97 234 ARG A N 1
ATOM 1892 C CA . ARG A 1 234 ? 33.787 -20.590 -64.773 1.00 60.97 234 ARG A CA 1
ATOM 1893 C C . ARG A 1 234 ? 33.830 -22.041 -65.266 1.00 60.97 234 ARG A C 1
ATOM 1895 O O . ARG A 1 234 ? 34.899 -22.481 -65.690 1.00 60.97 234 ARG A O 1
ATOM 1902 N N . VAL A 1 235 ? 32.713 -22.762 -65.175 1.00 51.88 235 VAL A N 1
ATOM 1903 C CA . VAL A 1 235 ? 32.507 -24.123 -65.698 1.00 51.88 235 VAL A CA 1
ATOM 1904 C C . VAL A 1 235 ? 31.694 -24.026 -66.981 1.00 51.88 235 VAL A C 1
ATOM 1906 O O . VAL A 1 235 ? 32.036 -24.762 -67.930 1.00 51.88 235 VAL A O 1
#

Nearest PDB structures (foldseek):
  5nnv-assembly3_C  TM=3.566E-01  e=2.555E-02  Bacillus subtilis subsp. subtilis str. 168
  3zx6-assembly1_A  TM=3.363E-01  e=1.829E-01  Archaeoglobus fulgidus DSM 4304
  8wjo-assembly1_B  TM=2.637E-01  e=3.405E-01  Saccharomyces cerevisiae S288C
  4tko-assembly1_B  TM=3.244E-01  e=8.650E-01  Aquifex aeolicus VF5
  5xg2-assembly1_A  TM=2.682E-01  e=5.716E-01  Pyrococcus yayanosii CH1

Radius of gyration: 39.26 Å; Cα contacts (8 Å, |Δi|>4): 94; chains: 1; bounding box: 73×56×118 Å

Foldseek 3Di:
DDDPVRVLVVLVVVLVVLVVVCVVVVVVVVVVCVVQVADPDLVCRLVSSLVVVLVVLVVVLVVVLVVLLVLLVVLCVVQNPDDPPAWSLNVLVVVLVVLVVVLVVLVVVLVVLVVVLVVCVVVVNDDPVVNVVCVVVSVVSVVVSVVSVVVNVVSVVCCVVCVVVVCCSRDPVNVVVVSVVSVVPRDDSVNSSVVRVVVSVVSVVVVVVSVVVSVVSVVVSVVVVVVVVVVVVVD

Mean predicted aligned error: 9.88 Å

Sequence (235 aa):
MPSAEDALAQAHEKENSIRVACLAFDRALSRMRQNLNLPHSKEAWSASFVTRLQFLNKEHRRRIKNDVQALSTRLRQDFGQRTAGCDAKSRLDVQVQAVMDAYADAEQLMVKCEELYTSRVGEKTLAVADRVLLRRAMPRLRDELQRIVQHKEEIQAIMAQWGVYFQLLASEEELSTLLEKLRQHKFTKTALENKAIPVFQRIIDMYTERDAIVFESSRLGLEHEANWLAQANRV